Protein AF-A0A0T6ATJ6-F1 (afdb_monomer_lite)

Secondary structure (DSSP, 8-state):
--GGGHHHHTSTTS-HHHHHHHHHHHHHSTT-----HHHHHHHHHHHHHHHHH-SS---HHHHHHHHTSHHHHTT------SSHHHHHHHHHHHHHHTT-SHHHHHHHHHHHHTTHHHHHHTTSSTTS-HHHHHHHHHHHHHHHHHHHHHH--TT-TT-HHHHHIIIIIS-HHHHTTPPPPHHHHHHHHHHHHHHHHHHHTS-TTT-HHHHHHHHHHHHHHGGGS-SSS-GGGGGTT-HHHHHHHHHHHIIIIISGGG---HHHHHHHHHHHHHHHHT---HHHHHHHHHHHHHHHHHHHHH-TTHHHHHHHHT-

Organism: NCBI:txid1629725

Foldseek 3Di:
DPLVCLCVQLPLPHDLVSNLVVLCVQLVPPPNDDQDPVSLLSSLQSVLLSLQQDPDDRDPSSLVSNCPDPLNVVQFDQDDPPPSLLSSLQRLLVSVVVVPPLVSSLVSCCSHCVCVLVSCLVQQDLPHDLVSLLSNLQSVLSNLLRPVVSQDDPVDCPGNVNSCCCRQQCDPCLVVLHDGRPSSLVSCQVRVLSNLNSLVVDCLVPDVVSVVSNLSSLLSNLLPADLQSGSLLVNLVDLVSNLSSLLSLLCQQQAPVNPHDLSSVLSSLSNLLNSLVPDPDPVSNVSSCVRRVVSLVNCCVPNPCVVSSVVSVVD

InterPro domains:
  IPR029424 MMS22-like, C-terminal [PF14911] (66-306)
  IPR042320 Protein MMS22-like [PTHR28547] (11-314)

Structure (mmCIF, N/CA/C/O backbone):
data_AF-A0A0T6ATJ6-F1
#
_entry.id   AF-A0A0T6ATJ6-F1
#
loop_
_atom_site.group_PDB
_atom_site.id
_atom_site.type_symbol
_atom_site.label_atom_id
_atom_site.label_alt_id
_atom_site.label_comp_id
_atom_site.label_asym_id
_atom_site.label_entity_id
_atom_site.label_seq_id
_atom_site.pdbx_PDB_ins_code
_atom_site.Cartn_x
_atom_site.Cartn_y
_atom_site.Cartn_z
_atom_site.occupancy
_atom_site.B_iso_or_equiv
_atom_site.auth_seq_id
_atom_site.auth_comp_id
_atom_site.auth_asym_id
_atom_site.auth_atom_id
_atom_site.pdbx_PDB_model_num
ATOM 1 N N . LEU A 1 1 ? -27.802 2.708 28.497 1.00 64.94 1 LEU A N 1
ATOM 2 C CA . LEU A 1 1 ? -27.604 1.735 27.389 1.00 64.94 1 LEU A CA 1
ATOM 3 C C . LEU A 1 1 ? -27.087 0.380 27.904 1.00 64.94 1 LEU A C 1
ATOM 5 O O . LEU A 1 1 ? -26.275 0.368 28.821 1.00 64.94 1 LEU A O 1
ATOM 9 N N . ASN A 1 2 ? -27.538 -0.760 27.354 1.00 75.19 2 ASN A N 1
ATOM 10 C CA . ASN A 1 2 ? -27.021 -2.091 27.731 1.00 75.19 2 ASN A CA 1
ATOM 11 C C . ASN A 1 2 ? -25.693 -2.371 26.999 1.00 75.19 2 ASN A C 1
ATOM 13 O O . ASN A 1 2 ? -25.697 -2.737 25.825 1.00 75.19 2 ASN A O 1
ATOM 17 N N . LEU A 1 3 ? -24.560 -2.218 27.696 1.00 80.06 3 LEU A N 1
ATOM 18 C CA . LEU A 1 3 ? -23.208 -2.400 27.136 1.00 80.06 3 LEU A CA 1
ATOM 19 C C . LEU A 1 3 ? -22.945 -3.822 26.599 1.00 80.06 3 LEU A C 1
ATOM 21 O O . LEU A 1 3 ? -22.004 -4.031 25.832 1.00 80.06 3 LEU A O 1
ATOM 25 N N . ASN A 1 4 ? -23.781 -4.805 26.947 1.00 83.31 4 ASN A N 1
ATOM 26 C CA . ASN A 1 4 ? -23.683 -6.163 26.404 1.00 83.31 4 ASN A CA 1
ATOM 27 C C . ASN A 1 4 ? -24.054 -6.244 24.913 1.00 83.31 4 ASN A C 1
ATOM 29 O O . ASN A 1 4 ? -23.773 -7.253 24.276 1.00 83.31 4 ASN A O 1
ATOM 33 N N . LEU A 1 5 ? -24.652 -5.190 24.345 1.00 88.25 5 LEU A N 1
ATOM 34 C CA . LEU A 1 5 ? -24.986 -5.114 22.921 1.00 88.25 5 LEU A CA 1
ATOM 35 C C . LEU A 1 5 ? -23.796 -4.703 22.037 1.00 88.25 5 LEU A C 1
ATOM 37 O O . LEU A 1 5 ? -23.867 -4.875 20.822 1.00 88.25 5 LEU A O 1
ATOM 41 N N . ILE A 1 6 ? -22.696 -4.205 22.620 1.00 90.75 6 ILE A N 1
ATOM 42 C CA . ILE A 1 6 ? -21.518 -3.738 21.867 1.00 90.75 6 ILE A CA 1
ATOM 43 C C . ILE A 1 6 ? -20.966 -4.823 20.924 1.00 90.75 6 ILE A C 1
ATOM 45 O O . ILE A 1 6 ? -20.850 -4.547 19.733 1.00 90.75 6 ILE A O 1
ATOM 49 N N . PRO A 1 7 ? -20.687 -6.067 21.369 1.00 91.25 7 PRO A N 1
ATOM 50 C CA . PRO A 1 7 ? -20.169 -7.104 20.471 1.00 91.25 7 PRO A CA 1
ATOM 51 C C . PRO A 1 7 ? -21.116 -7.460 19.322 1.00 91.25 7 PRO A C 1
ATOM 53 O O . PRO A 1 7 ? -20.657 -7.878 18.264 1.00 91.25 7 PRO A O 1
ATOM 56 N N . TYR A 1 8 ? -22.426 -7.293 19.523 1.00 92.44 8 TYR A N 1
ATOM 57 C CA . TYR A 1 8 ? -23.429 -7.595 18.509 1.00 92.44 8 TYR A CA 1
ATOM 58 C C . TYR A 1 8 ? -23.423 -6.544 17.392 1.00 92.44 8 TYR A C 1
ATOM 60 O O . TYR A 1 8 ? -23.219 -6.889 16.231 1.00 92.44 8 TYR A O 1
ATOM 68 N N . PHE A 1 9 ? -23.579 -5.260 17.733 1.00 92.81 9 PHE A N 1
ATOM 69 C CA . PHE A 1 9 ? -23.663 -4.176 16.741 1.00 92.81 9 PHE A CA 1
ATOM 70 C C . PHE A 1 9 ? -22.314 -3.793 16.119 1.00 92.81 9 PHE A C 1
ATOM 72 O O . PHE A 1 9 ? -22.274 -3.258 15.010 1.00 92.81 9 PHE A O 1
ATOM 79 N N . CYS A 1 10 ? -21.208 -4.109 16.795 1.00 92.12 10 CYS A N 1
ATOM 80 C CA . CYS A 1 10 ? -19.853 -3.951 16.266 1.00 92.12 10 CYS A CA 1
ATOM 81 C C . CYS A 1 10 ? -19.342 -5.191 15.510 1.00 92.12 10 CYS A C 1
ATOM 83 O O . CYS A 1 10 ? -18.180 -5.226 15.104 1.00 92.12 10 CYS A O 1
ATOM 85 N N . GLY A 1 11 ? -20.180 -6.217 15.328 1.00 89.12 11 GLY A N 1
ATOM 86 C CA . GLY A 1 11 ? -19.804 -7.447 14.638 1.00 89.12 11 GLY A CA 1
ATOM 87 C C . GLY A 1 11 ? -19.458 -7.233 13.159 1.00 89.12 11 GLY A C 1
ATOM 88 O O . GLY A 1 11 ? -20.010 -6.365 12.483 1.00 89.12 11 GLY A O 1
ATOM 89 N N . GLU A 1 12 ? -18.570 -8.075 12.625 1.00 85.88 12 GLU A N 1
ATOM 90 C CA . GLU A 1 12 ? -18.048 -7.977 11.246 1.00 85.88 12 GLU A CA 1
ATOM 91 C C . GLU A 1 12 ? -19.131 -8.089 10.165 1.00 85.88 12 GLU A C 1
ATOM 93 O O . GLU A 1 12 ? -18.988 -7.530 9.081 1.00 85.88 12 GLU A O 1
ATOM 98 N N . ASN A 1 13 ? -20.237 -8.765 10.477 1.00 87.56 13 ASN A N 1
ATOM 99 C CA . ASN A 1 13 ? -21.355 -8.974 9.557 1.00 87.56 13 ASN A CA 1
ATOM 100 C C . ASN A 1 13 ? -22.358 -7.810 9.547 1.00 87.56 13 ASN A C 1
ATOM 102 O O . ASN A 1 13 ? -23.255 -7.782 8.708 1.00 87.56 13 ASN A O 1
ATOM 106 N N . ILE A 1 14 ? -22.237 -6.862 10.479 1.00 93.12 14 ILE A N 1
ATOM 107 C CA . ILE A 1 14 ? -23.126 -5.701 10.550 1.00 93.12 14 ILE A CA 1
ATOM 108 C C . ILE A 1 14 ? -22.673 -4.655 9.532 1.00 93.12 14 ILE A C 1
ATOM 110 O O . ILE A 1 14 ? -21.473 -4.460 9.320 1.00 93.12 14 ILE A O 1
ATOM 114 N N . ASN A 1 15 ? -23.635 -3.997 8.883 1.00 91.50 15 ASN A N 1
ATOM 115 C CA . ASN A 1 15 ? -23.367 -2.905 7.953 1.00 91.50 15 ASN A CA 1
ATOM 116 C C . ASN A 1 15 ? -22.622 -1.764 8.670 1.00 91.50 15 ASN A C 1
ATOM 118 O O . ASN A 1 15 ? -22.992 -1.375 9.776 1.00 91.50 15 ASN A O 1
ATOM 122 N N . VAL A 1 16 ? -21.592 -1.215 8.022 1.00 92.44 16 VAL A N 1
ATOM 123 C CA . VAL A 1 16 ? -20.709 -0.191 8.602 1.00 92.44 16 VAL A CA 1
ATOM 124 C C . VAL A 1 16 ? -21.479 1.056 9.047 1.00 92.44 16 VAL A C 1
ATOM 126 O O . VAL A 1 16 ? -21.164 1.608 10.097 1.00 92.44 16 VAL A O 1
ATOM 129 N N . ASN A 1 17 ? -22.523 1.453 8.319 1.00 92.31 17 ASN A N 1
ATOM 130 C CA . ASN A 1 17 ? -23.340 2.618 8.660 1.00 92.31 17 ASN A CA 1
ATOM 131 C C . ASN A 1 17 ? -24.176 2.359 9.918 1.00 92.31 17 ASN A C 1
ATOM 133 O O . ASN A 1 17 ? -24.237 3.211 10.795 1.00 92.31 17 ASN A O 1
ATOM 137 N N . VAL A 1 18 ? -24.725 1.147 10.063 1.00 93.19 18 VAL A N 1
ATOM 138 C CA . VAL A 1 18 ? -25.442 0.733 11.283 1.00 93.19 18 VAL A CA 1
ATOM 139 C C . VAL A 1 18 ? -24.488 0.700 12.478 1.00 93.19 18 VAL A C 1
ATOM 141 O O . VAL A 1 18 ? -24.830 1.164 13.564 1.00 93.19 18 VAL A O 1
ATOM 144 N N . THR A 1 19 ? -23.269 0.186 12.288 1.00 94.12 19 THR A N 1
ATOM 145 C CA . THR A 1 19 ? -22.240 0.208 13.334 1.00 94.12 19 THR A CA 1
ATOM 146 C C . THR A 1 19 ? -21.838 1.641 13.696 1.00 94.12 19 THR A C 1
ATOM 148 O O . THR A 1 19 ? -21.638 1.919 14.876 1.00 94.12 19 THR A O 1
ATOM 151 N N . ASN A 1 20 ? -21.767 2.556 12.723 1.00 94.12 20 ASN A N 1
ATOM 152 C CA . ASN A 1 20 ? -21.471 3.972 12.948 1.00 94.12 20 ASN A CA 1
ATOM 153 C C . ASN A 1 20 ? -22.575 4.661 13.762 1.00 94.12 20 ASN A C 1
ATOM 155 O O . ASN A 1 20 ? -22.287 5.234 14.806 1.00 94.12 20 ASN A O 1
ATOM 159 N N . GLU A 1 21 ? -23.839 4.529 13.354 1.00 92.69 21 GLU A N 1
ATOM 160 C CA . GLU A 1 21 ? -24.988 5.083 14.087 1.00 92.69 21 GLU A CA 1
ATOM 161 C C . GLU A 1 21 ? -25.057 4.561 15.527 1.00 92.69 21 GLU A C 1
ATOM 163 O O . GLU A 1 21 ? -25.285 5.325 16.473 1.00 92.69 21 GLU A O 1
ATOM 168 N N . PHE A 1 22 ? -24.809 3.261 15.710 1.00 93.06 22 PHE A N 1
ATOM 169 C CA . PHE A 1 22 ? -24.734 2.651 17.032 1.00 93.06 22 PHE A CA 1
ATOM 170 C C . PHE A 1 22 ? -23.591 3.242 17.866 1.00 93.06 22 PHE A C 1
ATOM 172 O O . PHE A 1 22 ? -23.817 3.624 19.014 1.00 93.06 22 PHE A O 1
ATOM 179 N N . LEU A 1 23 ? -22.381 3.343 17.306 1.00 92.62 23 LEU A N 1
ATOM 180 C CA . LEU A 1 23 ? -21.218 3.921 17.987 1.00 92.62 23 LEU A CA 1
ATOM 181 C C . LEU A 1 23 ? -21.459 5.373 18.386 1.00 92.62 23 LEU A C 1
ATOM 183 O O . LEU A 1 23 ? -21.181 5.724 19.531 1.00 92.62 23 LEU A O 1
ATOM 187 N N . THR A 1 24 ? -22.015 6.186 17.490 1.00 92.44 24 THR A N 1
ATOM 188 C CA . THR A 1 24 ? -22.385 7.572 17.782 1.00 92.44 24 THR A CA 1
ATOM 189 C C . THR A 1 24 ? -23.381 7.632 18.928 1.00 92.44 24 THR A C 1
ATOM 191 O O . THR A 1 24 ? -23.115 8.292 19.925 1.00 92.44 24 THR A O 1
ATOM 194 N N . THR A 1 25 ? -24.463 6.854 18.867 1.00 90.88 25 THR A N 1
ATOM 195 C CA . THR A 1 25 ? -25.488 6.830 19.923 1.00 90.88 25 THR A CA 1
ATOM 196 C C . THR A 1 25 ? -24.915 6.401 21.277 1.00 90.88 25 THR A C 1
ATOM 198 O O . THR A 1 25 ? -25.205 7.009 22.304 1.00 90.88 25 THR A O 1
ATOM 201 N N . VAL A 1 26 ? -24.093 5.348 21.295 1.00 90.31 26 VAL A N 1
ATOM 202 C CA . VAL A 1 26 ? -23.531 4.778 22.528 1.00 90.31 26 VAL A CA 1
ATOM 203 C C . VAL A 1 26 ? -22.489 5.697 23.145 1.00 90.31 26 VAL A C 1
ATOM 205 O O . VAL A 1 26 ? -22.473 5.859 24.361 1.00 90.31 26 VAL A O 1
ATOM 208 N N . LEU A 1 27 ? -21.604 6.265 22.326 1.00 89.31 27 LEU A N 1
ATOM 209 C CA . LEU A 1 27 ? -20.519 7.103 22.816 1.00 89.31 27 LEU A CA 1
ATOM 210 C C . LEU A 1 27 ? -21.005 8.505 23.148 1.00 89.31 27 LEU A C 1
ATOM 212 O O . LEU A 1 27 ? -20.441 9.114 24.048 1.00 89.31 27 LEU A O 1
ATOM 216 N N . GLU A 1 28 ? -22.026 9.033 22.475 1.00 88.81 28 GLU A N 1
ATOM 217 C CA . GLU A 1 28 ? -22.600 10.347 22.782 1.00 88.81 28 GLU A CA 1
ATOM 218 C C . GLU A 1 28 ? -23.534 10.348 24.000 1.00 88.81 28 GLU A C 1
ATOM 220 O O . GLU A 1 28 ? -23.710 11.410 24.596 1.00 88.81 28 GLU A O 1
ATOM 225 N N . ASP A 1 29 ? -24.012 9.181 24.449 1.00 86.38 29 ASP A N 1
ATOM 226 C CA . ASP A 1 29 ? -24.742 9.033 25.714 1.00 86.38 29 ASP A CA 1
ATOM 227 C C . ASP A 1 29 ? -23.903 9.554 26.901 1.00 86.38 29 ASP A C 1
ATOM 229 O O . ASP A 1 29 ? -22.755 9.156 27.126 1.00 86.38 29 ASP A O 1
ATOM 233 N N . THR A 1 30 ? -24.489 10.455 27.691 1.00 73.38 30 THR A N 1
ATOM 234 C CA . THR A 1 30 ? -23.865 11.057 28.878 1.00 73.38 30 THR A CA 1
ATOM 235 C C . THR A 1 30 ? -23.566 10.032 29.971 1.00 73.38 30 THR A C 1
ATOM 237 O O . THR A 1 30 ? -22.690 10.265 30.803 1.00 73.38 30 THR A O 1
ATOM 240 N N . TYR A 1 31 ? -24.245 8.883 29.956 1.00 74.56 31 TYR A N 1
ATOM 241 C CA . TYR A 1 31 ? -24.044 7.791 30.907 1.00 74.56 31 TYR A CA 1
ATOM 242 C C . TYR A 1 31 ? -23.017 6.753 30.446 1.00 74.56 31 TYR A C 1
ATOM 244 O O . TYR A 1 31 ? -22.857 5.723 31.111 1.00 74.56 31 TYR A O 1
ATOM 252 N N . PHE A 1 32 ? -22.308 6.993 29.336 1.00 77.88 32 PHE A N 1
ATOM 253 C CA . PHE A 1 32 ? -21.257 6.102 28.853 1.00 77.88 32 PHE A CA 1
ATOM 254 C C . PHE A 1 32 ? -20.077 6.050 29.840 1.00 77.88 32 PHE A C 1
ATOM 256 O O . PHE A 1 32 ? -19.137 6.841 29.790 1.00 77.88 32 PHE A O 1
ATOM 263 N N . THR A 1 33 ? -20.146 5.107 30.780 1.00 76.38 33 THR A N 1
ATOM 264 C CA . THR A 1 33 ? -19.160 4.877 31.842 1.00 76.38 33 THR A CA 1
ATOM 265 C C . THR A 1 33 ? -19.023 3.374 32.110 1.00 76.38 33 THR A C 1
ATOM 267 O O . THR A 1 33 ? -19.936 2.597 31.834 1.00 76.38 33 THR A O 1
ATOM 270 N N . GLY A 1 34 ? -17.872 2.938 32.636 1.00 72.75 34 GLY A N 1
ATOM 271 C CA . GLY A 1 34 ? -17.685 1.547 33.078 1.00 72.75 34 GLY A CA 1
ATOM 272 C C . GLY A 1 34 ? -17.465 0.515 31.963 1.00 72.75 34 GLY A C 1
ATOM 273 O O . GLY A 1 34 ? -17.819 -0.653 32.132 1.00 72.75 34 GLY A O 1
ATOM 274 N N . VAL A 1 35 ? -16.881 0.923 30.833 1.00 81.38 35 VAL A N 1
ATOM 275 C CA . VAL A 1 35 ? -16.500 0.014 29.739 1.00 81.38 35 VAL A CA 1
ATOM 276 C C . VAL A 1 35 ? -15.422 -0.953 30.225 1.00 81.38 35 VAL A C 1
ATOM 278 O O . VAL A 1 35 ? -14.390 -0.541 30.752 1.00 81.38 35 VAL A O 1
ATOM 281 N N . LYS A 1 36 ? -15.645 -2.257 30.048 1.00 84.75 36 LYS A N 1
ATOM 282 C CA . LYS A 1 36 ? -14.633 -3.278 30.360 1.00 84.75 36 LYS A CA 1
ATOM 283 C C . LYS A 1 36 ? -13.562 -3.306 29.269 1.00 84.75 36 LYS A C 1
ATOM 285 O O . LYS A 1 36 ? -13.877 -3.089 28.104 1.00 84.75 36 LYS A O 1
ATOM 290 N N . SER A 1 37 ? -12.333 -3.709 29.597 1.00 82.06 37 SER A N 1
ATOM 291 C CA . SER A 1 37 ? -11.213 -3.768 28.635 1.00 82.06 37 SER A CA 1
ATOM 292 C C . SER A 1 37 ? -11.535 -4.552 27.353 1.00 82.06 37 SER A C 1
ATOM 294 O O . SER A 1 37 ? -11.140 -4.155 26.263 1.00 82.06 37 SER A O 1
ATOM 296 N N . GLN A 1 38 ? -12.316 -5.634 27.449 1.00 84.38 38 GLN A N 1
ATOM 297 C CA . GLN A 1 38 ? -12.747 -6.401 26.274 1.00 84.38 38 GLN A CA 1
ATOM 298 C C . GLN A 1 38 ? -13.691 -5.605 25.355 1.00 84.38 38 GLN A C 1
ATOM 300 O O . GLN A 1 38 ? -13.623 -5.735 24.136 1.00 84.38 38 GLN A O 1
ATOM 305 N N . GLN A 1 39 ? -14.565 -4.776 25.927 1.00 89.44 39 GLN A N 1
ATOM 306 C CA . GLN A 1 39 ? -15.474 -3.920 25.165 1.00 89.44 39 GLN A CA 1
ATOM 307 C C . GLN A 1 39 ? -14.722 -2.750 24.527 1.00 89.44 39 GLN A C 1
ATOM 309 O O . GLN A 1 39 ? -15.058 -2.379 23.407 1.00 89.44 39 GLN A O 1
ATOM 314 N N . GLU A 1 40 ? -13.680 -2.220 25.182 1.00 92.06 40 GLU A N 1
ATOM 315 C CA . GLU A 1 40 ? -12.819 -1.191 24.583 1.00 92.06 40 GLU A CA 1
ATOM 316 C C . GLU A 1 40 ? -12.208 -1.686 23.269 1.00 92.06 40 GLU A C 1
ATOM 318 O O . GLU A 1 40 ? -12.315 -1.004 22.254 1.00 92.06 40 GLU A O 1
ATOM 323 N N . GLY A 1 41 ? -11.648 -2.902 23.258 1.00 93.50 41 GLY A N 1
ATOM 324 C CA . GLY A 1 41 ? -11.066 -3.482 22.045 1.00 93.50 41 GLY A CA 1
ATOM 325 C C . GLY A 1 41 ? -12.068 -3.593 20.892 1.00 93.50 41 GLY A C 1
ATOM 326 O O . GLY A 1 41 ? -11.741 -3.266 19.755 1.00 93.50 41 GLY A O 1
ATOM 327 N N . VAL A 1 42 ? -13.314 -3.978 21.187 1.00 94.19 42 VAL A N 1
ATOM 328 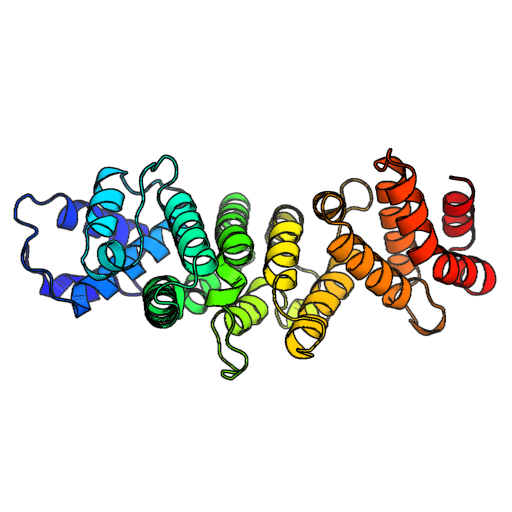C CA . VAL A 1 42 ? -14.389 -4.060 20.184 1.00 94.19 42 VAL A CA 1
ATOM 329 C C . VAL A 1 42 ? -14.773 -2.678 19.646 1.00 94.19 42 VAL A C 1
ATOM 331 O O . VAL A 1 42 ? -14.968 -2.529 18.442 1.00 94.19 42 VAL A O 1
ATOM 334 N N . LEU A 1 43 ? -14.866 -1.664 20.510 1.00 94.94 43 LEU A N 1
ATOM 335 C CA . LEU A 1 43 ? -15.174 -0.289 20.100 1.00 94.94 43 LEU A CA 1
ATOM 336 C C . LEU A 1 43 ? -14.063 0.297 19.221 1.00 94.94 43 LEU A C 1
ATOM 338 O O . LEU A 1 43 ? -14.356 0.908 18.197 1.00 94.94 43 LEU A O 1
ATOM 342 N N . ILE A 1 44 ? -12.799 0.065 19.586 1.00 95.62 44 ILE A N 1
ATOM 343 C CA . ILE A 1 44 ? -11.629 0.513 18.820 1.00 95.62 44 ILE A CA 1
ATOM 344 C C . ILE A 1 44 ? -11.600 -0.162 17.446 1.00 95.62 44 ILE A C 1
ATOM 346 O O . ILE A 1 44 ? -11.489 0.524 16.432 1.00 95.62 44 ILE A O 1
ATOM 350 N N . ALA A 1 45 ? -11.758 -1.488 17.396 1.00 95.69 45 ALA A N 1
ATOM 351 C CA . ALA A 1 45 ? -11.796 -2.236 16.141 1.00 95.69 45 ALA A CA 1
ATOM 352 C C . ALA A 1 45 ? -12.936 -1.755 15.226 1.00 95.69 45 ALA A C 1
ATOM 354 O O . ALA A 1 45 ? -12.735 -1.559 14.028 1.00 95.69 45 ALA A O 1
ATOM 355 N N . ALA A 1 46 ? -14.123 -1.511 15.789 1.00 95.50 46 ALA A N 1
ATOM 356 C CA . ALA A 1 46 ? -15.266 -0.996 15.044 1.00 95.50 46 ALA A CA 1
ATOM 357 C C . ALA A 1 46 ? -15.033 0.429 14.522 1.00 95.50 46 ALA A C 1
ATOM 359 O O . ALA A 1 46 ? -15.322 0.699 13.357 1.00 95.50 46 ALA A O 1
ATOM 360 N N . TRP A 1 47 ? -14.448 1.315 15.334 1.00 95.94 47 TRP A N 1
ATOM 361 C CA . TRP A 1 47 ? -14.058 2.660 14.906 1.00 95.94 47 TRP A CA 1
ATOM 362 C C . TRP A 1 47 ? -13.034 2.622 13.762 1.00 95.94 47 TRP A C 1
ATOM 364 O O . TRP A 1 47 ? -13.208 3.320 12.760 1.00 95.94 47 TRP A O 1
ATOM 374 N N . CYS A 1 48 ? -12.009 1.764 13.852 1.00 95.94 48 CYS A N 1
ATOM 375 C CA . CYS A 1 48 ? -11.040 1.567 12.770 1.00 95.94 48 CYS A CA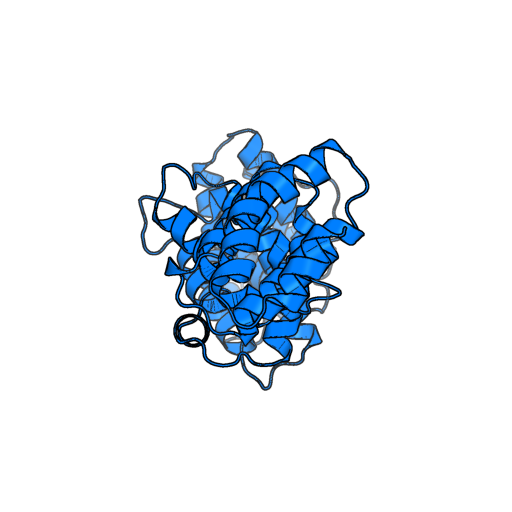 1
ATOM 376 C C . CYS A 1 48 ? -11.706 1.027 11.502 1.00 95.94 48 CYS A C 1
ATOM 378 O O . CYS A 1 48 ? -11.429 1.516 10.409 1.00 95.94 48 CYS A O 1
ATOM 380 N N . ARG A 1 49 ? -12.610 0.051 11.637 1.00 95.25 49 ARG A N 1
ATOM 381 C CA . ARG A 1 49 ? -13.363 -0.515 10.514 1.00 95.25 49 ARG A CA 1
ATOM 382 C C . ARG A 1 49 ? -14.220 0.538 9.813 1.00 95.25 49 ARG A C 1
ATOM 384 O O . ARG A 1 49 ? -14.200 0.597 8.588 1.00 95.25 49 ARG A O 1
ATOM 391 N N . ILE A 1 50 ? -14.951 1.370 10.555 1.00 94.88 50 ILE A N 1
ATOM 392 C CA . ILE A 1 50 ? -15.765 2.439 9.957 1.00 94.88 50 ILE A CA 1
ATOM 393 C C . ILE A 1 50 ? -14.873 3.455 9.254 1.00 94.88 50 ILE A C 1
ATOM 395 O O . ILE A 1 50 ? -15.111 3.757 8.090 1.00 94.88 50 ILE A O 1
ATOM 399 N N . SER A 1 51 ? -13.809 3.903 9.924 1.00 94.50 51 SER A N 1
ATOM 400 C CA . SER A 1 51 ? -12.861 4.881 9.376 1.00 94.50 51 SER A CA 1
ATOM 401 C C . SER A 1 51 ? -12.150 4.395 8.112 1.00 94.50 51 SER A C 1
ATOM 403 O O . SER A 1 51 ? -11.632 5.194 7.339 1.00 94.50 51 SER A O 1
ATOM 405 N N . LEU A 1 52 ? -12.076 3.078 7.921 1.00 93.88 52 LEU A N 1
ATOM 406 C CA . LEU A 1 52 ? -11.459 2.461 6.759 1.00 93.88 52 LEU A CA 1
ATOM 407 C C . LEU A 1 52 ? -12.437 2.275 5.592 1.00 93.88 52 LEU A C 1
ATOM 409 O O . LEU A 1 52 ? -12.042 2.407 4.435 1.00 93.88 52 LEU A O 1
ATOM 413 N N . LEU A 1 53 ? -13.682 1.898 5.891 1.00 92.56 53 LEU A N 1
ATOM 414 C CA . LEU A 1 53 ? -14.645 1.430 4.892 1.00 92.56 53 LEU A CA 1
ATOM 415 C C . LEU A 1 53 ? -15.678 2.482 4.480 1.00 92.56 53 LEU A C 1
ATOM 417 O O . LEU A 1 53 ? -16.270 2.353 3.406 1.00 92.56 53 LEU A O 1
ATOM 421 N N . SER A 1 54 ? -15.914 3.488 5.322 1.00 87.94 54 SER A N 1
ATOM 422 C CA . SER A 1 54 ? -16.857 4.562 5.039 1.00 87.94 54 SER A CA 1
ATOM 423 C C . SER A 1 54 ? -16.123 5.860 4.735 1.00 87.94 54 SER A C 1
ATOM 425 O O . SER A 1 54 ? -15.264 6.301 5.496 1.00 87.94 54 SER A O 1
ATOM 427 N N . SER A 1 55 ? -16.492 6.488 3.619 1.00 79.12 55 SER A N 1
ATOM 428 C CA . SER A 1 55 ? -16.114 7.872 3.334 1.00 79.12 55 SER A CA 1
ATOM 429 C C . SER A 1 55 ? -16.846 8.864 4.234 1.00 79.12 55 SER A C 1
ATOM 431 O O . SER A 1 55 ? -16.394 10.001 4.361 1.00 79.12 55 SER A O 1
ATOM 433 N N . ASP A 1 56 ? -17.959 8.448 4.847 1.00 78.50 56 ASP A N 1
ATOM 434 C CA . ASP A 1 56 ? -18.694 9.291 5.778 1.00 78.50 56 ASP A CA 1
ATOM 435 C C . ASP A 1 56 ? -17.848 9.495 7.031 1.00 78.50 56 ASP A C 1
ATOM 437 O O . ASP A 1 56 ? -17.419 8.550 7.700 1.00 78.50 56 ASP A O 1
ATOM 441 N N . THR A 1 57 ? -17.586 10.759 7.344 1.00 71.81 57 THR A N 1
ATOM 442 C CA . THR A 1 57 ? -16.801 11.132 8.514 1.00 71.81 57 THR A CA 1
ATOM 443 C C . THR A 1 57 ? -17.531 10.711 9.781 1.00 71.81 57 THR A C 1
ATOM 445 O O . THR A 1 57 ? -18.587 11.258 10.107 1.00 71.81 57 THR A O 1
ATOM 448 N N . ILE A 1 58 ? -16.935 9.778 10.529 1.00 82.06 58 ILE A N 1
ATOM 449 C CA . ILE A 1 58 ? -17.262 9.578 11.945 1.00 82.06 58 ILE A CA 1
ATOM 450 C C . ILE A 1 58 ? -17.165 10.936 12.634 1.00 82.06 58 ILE A C 1
ATOM 452 O O . ILE A 1 58 ? -16.227 11.698 12.377 1.00 82.06 58 ILE A O 1
ATOM 456 N N . SER A 1 59 ? -18.116 11.242 13.517 1.00 83.56 59 SER A N 1
ATOM 457 C CA . SER A 1 59 ? -18.080 12.506 14.239 1.00 83.56 59 SER A CA 1
ATOM 458 C C . SER A 1 59 ? -16.758 12.649 15.001 1.00 83.56 59 SER A C 1
ATOM 460 O O . SER A 1 59 ? -16.228 11.712 15.611 1.00 83.56 59 SER A O 1
ATOM 462 N N . HIS A 1 60 ? -16.198 13.856 14.958 1.00 87.19 60 HIS A N 1
ATOM 463 C CA . HIS A 1 60 ? -14.965 14.165 15.674 1.00 87.19 60 HIS A CA 1
ATOM 464 C C . HIS A 1 60 ? -15.115 13.863 17.181 1.00 87.19 60 HIS A C 1
ATOM 466 O O . HIS A 1 60 ? -14.222 13.275 17.789 1.00 87.19 60 HIS A O 1
ATOM 472 N N . SER A 1 61 ? -16.291 14.147 17.759 1.00 88.44 61 SER A N 1
ATOM 473 C CA . SER A 1 61 ? -16.661 13.814 19.144 1.00 88.44 61 SER A CA 1
ATOM 474 C C . SER A 1 61 ? -16.486 12.326 19.470 1.00 88.44 61 SER A C 1
ATOM 476 O O . SER A 1 61 ? -15.901 11.985 20.501 1.00 88.44 61 SER A O 1
ATOM 478 N N . VAL A 1 62 ? -16.961 11.438 18.594 1.00 91.25 62 VAL A N 1
ATOM 479 C CA . VAL A 1 62 ? -16.835 9.983 18.747 1.00 91.25 62 VAL A CA 1
ATOM 480 C C . VAL A 1 62 ? -15.372 9.560 18.719 1.00 91.25 62 VAL A C 1
ATOM 482 O O . VAL A 1 62 ? -14.935 8.818 19.600 1.00 91.25 62 VAL A O 1
ATOM 485 N N . SER A 1 63 ? -14.591 10.075 17.768 1.00 93.06 63 SER A N 1
ATOM 486 C CA . SER A 1 63 ? -13.166 9.739 17.659 1.00 93.06 63 SER A CA 1
ATOM 487 C C . SER A 1 63 ? -12.383 10.159 18.908 1.00 93.06 63 SER A C 1
ATOM 489 O O . SER A 1 63 ? -11.617 9.367 19.454 1.00 93.06 63 SER A O 1
ATOM 491 N N . MET A 1 64 ? -12.654 11.350 19.452 1.00 91.56 64 MET A N 1
ATOM 492 C CA . MET A 1 64 ? -12.017 11.811 20.692 1.00 91.56 64 MET A CA 1
ATOM 493 C C . MET A 1 64 ? -12.394 10.963 21.913 1.00 91.56 64 MET A C 1
ATOM 495 O O . MET A 1 64 ? -11.572 10.764 22.812 1.00 91.56 64 MET A O 1
ATOM 499 N N . LYS A 1 65 ? -13.617 10.422 21.968 1.00 91.56 65 LYS A N 1
ATOM 500 C CA . LYS A 1 65 ? -14.018 9.478 23.025 1.00 91.56 65 LYS A CA 1
ATOM 501 C C . LYS A 1 65 ? -13.295 8.138 22.891 1.00 91.56 65 LYS A C 1
ATOM 503 O O . LYS A 1 65 ? -12.842 7.609 23.903 1.00 91.56 65 LYS A O 1
ATOM 508 N N . ILE A 1 66 ? -13.109 7.643 21.666 1.00 94.00 66 ILE A N 1
ATOM 509 C CA . ILE A 1 66 ? -12.301 6.446 21.391 1.00 94.00 66 ILE A CA 1
ATOM 510 C C . ILE A 1 66 ? -10.844 6.655 21.825 1.00 94.00 66 ILE A C 1
ATOM 512 O O . ILE A 1 66 ? -10.287 5.804 22.514 1.00 94.00 66 ILE A O 1
ATOM 516 N N . PHE A 1 67 ? -10.235 7.803 21.517 1.00 93.25 67 PHE A N 1
ATOM 517 C CA . PHE A 1 67 ? -8.852 8.099 21.922 1.00 93.25 67 PHE A CA 1
ATOM 518 C C . PHE A 1 67 ? -8.657 8.197 23.436 1.00 93.25 67 PHE A C 1
ATOM 520 O O . PHE A 1 67 ? -7.561 7.951 23.934 1.00 93.25 67 PHE A O 1
ATOM 527 N N . ASN A 1 68 ? -9.719 8.511 24.178 1.00 91.38 68 ASN A N 1
ATOM 528 C CA . ASN A 1 68 ? -9.695 8.538 25.636 1.00 91.38 68 ASN A CA 1
ATOM 529 C C . ASN A 1 68 ? -9.847 7.158 26.295 1.00 91.38 68 ASN A C 1
ATOM 531 O O . ASN A 1 68 ? -9.659 7.065 27.511 1.00 91.38 68 ASN A O 1
ATOM 535 N N . LEU A 1 69 ? -10.149 6.099 25.532 1.00 92.06 69 LEU A N 1
ATOM 536 C CA . LEU A 1 69 ? -10.176 4.730 26.053 1.00 92.06 69 LEU A CA 1
ATOM 537 C C . LEU A 1 69 ? -8.792 4.317 26.551 1.00 92.06 69 LEU A C 1
ATOM 539 O O . LEU A 1 69 ? -7.763 4.689 25.975 1.00 92.06 69 LEU A O 1
ATOM 543 N N . SER A 1 70 ? -8.762 3.520 27.619 1.00 91.25 70 SER A N 1
ATOM 544 C CA . SER A 1 70 ? -7.518 3.209 28.328 1.00 91.25 70 SER A CA 1
ATOM 545 C C . SER A 1 70 ? -6.493 2.499 27.435 1.00 91.25 70 SER A C 1
ATOM 547 O O . SER A 1 70 ? -5.295 2.795 27.503 1.00 91.25 70 SER A O 1
ATOM 549 N N . ALA A 1 71 ? -6.970 1.635 26.533 1.00 91.38 71 ALA A N 1
ATOM 550 C CA . ALA A 1 71 ? -6.147 0.913 25.569 1.00 91.38 71 ALA A CA 1
ATOM 551 C C . ALA A 1 71 ? -5.396 1.822 24.572 1.00 91.38 71 ALA A C 1
ATOM 553 O O . ALA A 1 71 ? -4.273 1.492 24.200 1.00 91.38 71 ALA A O 1
ATOM 554 N N . ILE A 1 72 ? -5.964 2.968 24.163 1.00 92.81 72 ILE A N 1
ATOM 555 C CA . ILE A 1 72 ? -5.285 3.927 23.268 1.00 92.81 72 ILE A CA 1
ATOM 556 C C . ILE A 1 72 ? -4.477 4.934 24.081 1.00 92.81 72 ILE A C 1
ATOM 558 O O . ILE A 1 72 ? -3.280 5.096 23.845 1.00 92.81 72 ILE A O 1
ATOM 562 N N . LYS A 1 73 ? -5.111 5.569 25.073 1.00 91.50 73 LYS A N 1
ATOM 563 C CA . LYS A 1 73 ? -4.528 6.663 25.861 1.00 91.50 73 LYS A CA 1
ATOM 564 C C . LYS A 1 73 ? -3.234 6.275 26.578 1.00 91.50 73 LYS A C 1
ATOM 566 O O . LYS A 1 73 ? -2.380 7.121 26.819 1.00 91.50 73 LYS A O 1
ATOM 571 N N . SER A 1 74 ? -3.089 5.001 26.940 1.00 89.50 74 SER A N 1
ATOM 572 C CA . SER A 1 74 ? -1.880 4.493 27.601 1.00 89.50 74 SER A CA 1
ATOM 573 C C . SER A 1 74 ? -0.689 4.287 26.660 1.00 89.50 74 SER A C 1
ATOM 575 O O . SER A 1 74 ? 0.434 4.139 27.143 1.00 89.50 74 SER A O 1
ATOM 577 N N . VAL A 1 75 ? -0.921 4.271 25.345 1.00 89.12 75 VAL A N 1
ATOM 578 C CA . VAL A 1 75 ? 0.079 3.919 24.328 1.00 89.12 75 VAL A CA 1
ATOM 579 C C . VAL A 1 75 ? 0.379 5.091 23.394 1.00 89.12 75 VAL A C 1
ATOM 581 O O . VAL A 1 75 ? 1.515 5.246 22.951 1.00 89.12 75 VAL A O 1
ATOM 584 N N . VAL A 1 76 ? -0.620 5.919 23.082 1.00 90.31 76 VAL A N 1
ATOM 585 C CA . VAL A 1 76 ? -0.526 6.963 22.060 1.00 90.31 76 VAL A CA 1
ATOM 586 C C . VAL A 1 76 ? -1.124 8.272 22.572 1.00 90.31 76 VAL A C 1
ATOM 588 O O . VAL A 1 76 ? -2.210 8.290 23.147 1.00 90.31 76 VAL A O 1
ATOM 591 N N . THR A 1 77 ? -0.431 9.377 22.299 1.00 86.94 77 THR A N 1
ATOM 592 C CA . THR A 1 77 ? -0.932 10.741 22.510 1.00 86.94 77 THR A CA 1
ATOM 593 C C . THR A 1 77 ? -1.269 11.362 21.160 1.00 86.94 77 THR A C 1
ATOM 595 O O . THR A 1 77 ? -0.443 11.321 20.245 1.00 86.94 77 THR A O 1
ATOM 598 N N . ILE A 1 78 ? -2.467 11.931 21.044 1.00 86.88 78 ILE A N 1
ATOM 599 C CA . ILE A 1 78 ? -2.979 12.584 19.834 1.00 86.88 78 ILE A CA 1
ATOM 600 C C . ILE A 1 78 ? -3.341 14.013 20.242 1.00 86.88 78 ILE A C 1
ATOM 602 O O . ILE A 1 78 ? -4.224 14.201 21.076 1.00 86.88 78 ILE A O 1
ATOM 606 N N . GLU A 1 79 ? -2.584 14.987 19.736 1.00 73.75 79 GLU A N 1
ATOM 607 C CA . GLU A 1 79 ? -2.663 16.402 20.141 1.00 73.75 79 GLU A CA 1
ATOM 608 C C . GLU A 1 79 ? -3.532 17.213 19.168 1.00 73.75 79 GLU A C 1
ATOM 610 O O . GLU A 1 79 ? -4.415 17.939 19.614 1.00 73.75 79 GLU A O 1
ATOM 615 N N . ASP A 1 80 ? -3.355 16.990 17.860 1.00 70.06 80 ASP A N 1
ATOM 616 C CA . ASP A 1 80 ? -4.135 17.600 16.778 1.00 70.06 80 ASP A CA 1
ATOM 617 C C . ASP A 1 80 ? -4.937 16.524 16.035 1.00 70.06 80 ASP A C 1
ATOM 619 O O . ASP A 1 80 ? -4.446 15.414 15.810 1.00 70.06 80 ASP A O 1
ATOM 623 N N . CYS A 1 81 ? -6.189 16.830 15.688 1.00 77.25 81 CYS A N 1
ATOM 624 C CA . CYS A 1 81 ? -7.118 15.845 15.139 1.00 77.25 81 CYS A CA 1
ATOM 625 C C . CYS A 1 81 ? -8.029 16.460 14.062 1.00 77.25 81 CYS A C 1
ATOM 627 O O . CYS A 1 81 ? -9.231 16.643 14.261 1.00 77.25 81 CYS A O 1
ATOM 629 N N . GLU A 1 82 ? -7.441 16.785 12.910 1.00 83.56 82 GLU A N 1
ATOM 630 C CA . GLU A 1 82 ? -8.196 17.216 11.724 1.00 83.56 82 GLU A CA 1
ATOM 631 C C . GLU A 1 82 ? -8.762 16.004 10.977 1.00 83.56 82 GLU A C 1
ATOM 633 O O . GLU A 1 82 ? -9.945 15.967 10.638 1.00 83.56 82 GLU A O 1
ATOM 638 N N . GLU A 1 83 ? -7.937 14.968 10.789 1.00 89.81 83 GLU A N 1
ATOM 639 C CA . GLU A 1 83 ? -8.332 13.693 10.196 1.00 89.81 83 GLU A CA 1
ATOM 640 C C . GLU A 1 83 ? -8.086 12.567 11.210 1.00 89.81 83 GLU A C 1
ATOM 642 O O . GLU A 1 83 ? -7.031 11.923 11.171 1.00 89.81 83 GLU A O 1
ATOM 647 N N . PRO A 1 84 ? -9.057 12.259 12.096 1.00 92.38 84 PRO A N 1
ATOM 648 C CA . PRO A 1 84 ? -8.828 11.411 13.264 1.00 92.38 84 PRO A CA 1
ATOM 649 C C . PRO A 1 84 ? -8.121 10.088 12.970 1.00 92.38 84 PRO A C 1
ATOM 651 O O . PRO A 1 84 ? -7.182 9.705 13.664 1.00 92.38 84 PRO A O 1
ATOM 654 N N . PHE A 1 85 ? -8.532 9.392 11.912 1.00 93.06 85 PHE A N 1
ATOM 655 C CA . PHE A 1 85 ? -7.930 8.116 11.544 1.00 93.06 85 PHE A CA 1
ATOM 656 C C . PHE A 1 85 ? -6.491 8.253 11.028 1.00 93.06 85 PHE A C 1
ATOM 658 O O . PHE A 1 85 ? -5.628 7.438 11.355 1.00 93.06 85 PHE A O 1
ATOM 665 N N . VAL A 1 86 ? -6.211 9.293 10.241 1.00 93.38 86 VAL A N 1
ATOM 666 C CA . VAL A 1 86 ? -4.867 9.545 9.705 1.00 93.38 86 VAL A CA 1
ATOM 667 C C . VAL A 1 86 ? -3.934 10.007 10.819 1.00 93.38 86 VAL A C 1
ATOM 669 O O . VAL A 1 86 ? -2.799 9.535 10.902 1.00 93.38 86 VAL A O 1
ATOM 672 N N . ASP A 1 87 ? -4.414 10.875 11.705 1.00 93.56 87 ASP A N 1
ATOM 673 C CA . ASP A 1 87 ? -3.641 11.381 12.836 1.00 93.56 87 ASP A CA 1
ATOM 674 C C . ASP A 1 87 ? -3.363 10.274 13.862 1.00 93.56 87 ASP A C 1
ATOM 676 O O . ASP A 1 87 ? -2.241 10.169 14.357 1.00 93.56 87 ASP A O 1
ATOM 680 N N . PHE A 1 88 ? -4.304 9.344 14.066 1.00 94.69 88 PHE A N 1
ATOM 681 C CA . PHE A 1 88 ? -4.064 8.112 14.824 1.00 94.69 88 PHE A CA 1
ATOM 682 C C . PHE A 1 88 ? -2.936 7.258 14.218 1.00 94.69 88 PHE A C 1
ATOM 684 O O . PHE A 1 88 ? -2.013 6.858 14.930 1.00 94.69 88 PHE A O 1
ATOM 691 N N . ILE A 1 89 ? -2.952 7.019 12.900 1.00 94.94 89 ILE A N 1
ATOM 692 C CA . ILE A 1 89 ? -1.890 6.269 12.201 1.00 94.94 89 ILE A CA 1
ATOM 693 C C . ILE A 1 89 ? -0.526 6.968 12.347 1.00 94.94 89 ILE A C 1
ATOM 695 O O . ILE A 1 89 ? 0.484 6.322 12.642 1.00 94.94 89 ILE A O 1
ATOM 699 N N . LYS A 1 90 ? -0.472 8.295 12.181 1.00 93.81 90 LYS A N 1
ATOM 700 C CA . LYS A 1 90 ? 0.763 9.074 12.375 1.00 93.81 90 LYS A CA 1
ATOM 701 C C . LYS A 1 90 ? 1.263 8.984 13.818 1.00 93.81 90 LYS A C 1
ATOM 703 O O . LYS A 1 90 ? 2.468 8.846 14.043 1.00 93.81 90 LYS A O 1
ATOM 708 N N . ALA A 1 91 ? 0.355 9.028 14.788 1.00 93.12 91 ALA A N 1
ATOM 709 C CA . ALA A 1 91 ? 0.693 8.947 16.199 1.00 93.12 91 ALA A CA 1
ATOM 710 C C . ALA A 1 91 ? 1.258 7.562 16.574 1.00 93.12 91 ALA A C 1
ATOM 712 O O . ALA A 1 91 ? 2.254 7.500 17.299 1.00 93.12 91 ALA A O 1
ATOM 713 N N . LEU A 1 92 ? 0.740 6.468 15.994 1.00 92.81 92 LEU A N 1
ATOM 714 C CA . LEU A 1 92 ? 1.350 5.134 16.111 1.00 92.81 92 LEU A CA 1
ATOM 715 C C . LEU A 1 92 ? 2.811 5.138 15.627 1.00 92.81 92 LEU A C 1
ATOM 717 O O . LEU A 1 92 ? 3.700 4.656 16.327 1.00 92.81 92 LEU A O 1
ATOM 721 N N . ASN A 1 93 ? 3.088 5.731 14.462 1.00 91.81 93 ASN A N 1
ATOM 722 C CA . ASN A 1 93 ? 4.449 5.819 13.918 1.00 91.81 93 ASN A CA 1
ATOM 723 C C . ASN A 1 93 ? 5.413 6.640 14.797 1.00 91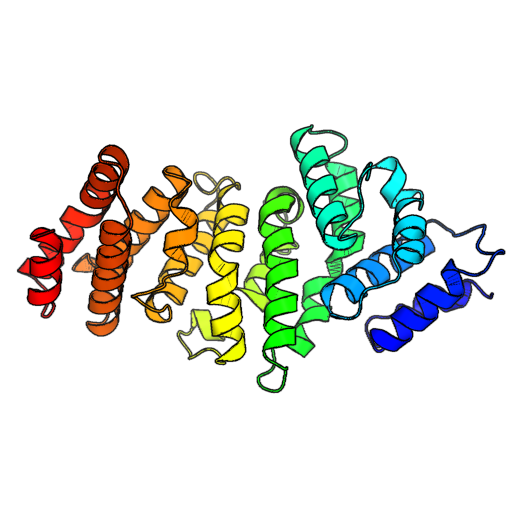.81 93 ASN A C 1
ATOM 725 O O . ASN A 1 93 ? 6.580 6.267 14.959 1.00 91.81 93 ASN A O 1
ATOM 729 N N . LYS A 1 94 ? 4.937 7.737 15.404 1.00 90.81 94 LYS A N 1
ATOM 730 C CA . LYS A 1 94 ? 5.740 8.547 16.339 1.00 90.81 94 LYS A CA 1
ATOM 731 C C . LYS A 1 94 ? 6.217 7.702 17.526 1.00 90.81 94 LYS A C 1
ATOM 733 O O . LYS A 1 94 ? 7.383 7.784 17.903 1.00 90.81 94 LYS A O 1
ATOM 738 N N . GLN A 1 95 ? 5.348 6.840 18.059 1.00 89.06 95 GLN A N 1
ATOM 739 C CA . GLN A 1 95 ? 5.682 5.966 19.189 1.00 89.06 95 GLN A CA 1
ATOM 740 C C . GLN A 1 95 ? 6.628 4.821 18.802 1.00 89.06 95 GLN A C 1
ATOM 742 O O . GLN A 1 95 ? 7.549 4.507 19.555 1.00 89.06 95 GLN A O 1
ATOM 747 N N . VAL A 1 96 ? 6.471 4.251 17.601 1.00 85.88 96 VAL A N 1
ATOM 748 C CA . VAL A 1 96 ? 7.419 3.260 17.049 1.00 85.88 96 VAL A CA 1
ATOM 749 C C . VAL A 1 96 ? 8.823 3.840 16.951 1.00 85.88 96 VAL A C 1
ATOM 751 O O . VAL A 1 96 ? 9.786 3.198 17.365 1.00 85.88 96 VAL A O 1
ATOM 754 N N . SER A 1 97 ? 8.935 5.062 16.430 1.00 81.81 97 SER A N 1
ATOM 755 C CA . SER A 1 97 ? 10.218 5.749 16.252 1.00 81.81 97 SER A CA 1
ATOM 756 C C . SER A 1 97 ? 10.903 6.044 17.590 1.00 81.81 97 SER A C 1
ATOM 758 O O . SER A 1 97 ? 12.125 5.984 17.681 1.00 81.81 97 SER A O 1
ATOM 760 N N . ALA A 1 98 ? 10.120 6.294 18.643 1.00 82.56 98 ALA A N 1
ATOM 761 C CA . ALA A 1 98 ? 10.621 6.454 20.005 1.00 82.56 98 ALA A CA 1
ATOM 762 C C . ALA A 1 98 ? 11.024 5.123 20.676 1.00 82.56 98 ALA A C 1
ATOM 764 O O . ALA A 1 98 ? 11.539 5.144 21.789 1.00 82.56 98 ALA A O 1
ATOM 765 N N . GLN A 1 99 ? 10.769 3.975 20.031 1.00 76.50 99 GLN A N 1
ATOM 766 C CA . GLN A 1 99 ? 10.992 2.613 20.546 1.00 76.50 99 GLN A CA 1
ATOM 767 C C . GLN A 1 99 ? 10.336 2.327 21.911 1.00 76.50 99 GLN A C 1
ATOM 769 O O . GLN A 1 99 ? 10.669 1.354 22.591 1.00 76.50 99 GLN A O 1
ATOM 774 N N . ASN A 1 100 ? 9.343 3.128 22.298 1.00 68.75 100 ASN A N 1
ATOM 775 C CA . ASN A 1 100 ? 8.624 2.964 23.551 1.00 68.75 100 ASN A CA 1
ATOM 776 C C . ASN A 1 100 ? 7.526 1.906 23.397 1.00 68.75 100 ASN A C 1
ATOM 778 O O . ASN A 1 100 ? 6.710 1.971 22.484 1.00 68.75 100 ASN A O 1
ATOM 782 N N . GLN A 1 101 ? 7.484 0.932 24.313 1.00 79.94 101 GLN A N 1
ATOM 783 C CA . GLN A 1 101 ? 6.378 -0.029 24.451 1.00 79.94 101 GLN A CA 1
ATOM 784 C C . GLN A 1 101 ? 5.966 -0.741 23.141 1.00 79.94 101 GLN A C 1
ATOM 786 O O . GLN A 1 101 ? 4.787 -1.022 22.927 1.00 79.94 101 GLN A O 1
ATOM 791 N N . VAL A 1 102 ? 6.932 -1.091 22.280 1.00 84.94 102 VAL A N 1
ATOM 792 C CA . VAL A 1 102 ? 6.690 -1.714 20.958 1.00 84.94 102 VAL A CA 1
ATOM 793 C C . VAL A 1 102 ? 5.759 -2.930 21.032 1.00 84.94 102 VAL A C 1
ATOM 795 O O . VAL A 1 102 ? 4.939 -3.137 20.142 1.00 84.94 102 VAL A O 1
ATOM 798 N N . PHE A 1 103 ? 5.844 -3.716 22.107 1.00 87.62 103 PHE A N 1
ATOM 799 C CA . PHE A 1 103 ? 4.940 -4.841 22.341 1.00 87.62 103 PHE A CA 1
ATOM 800 C C . PHE A 1 103 ? 3.466 -4.405 22.439 1.00 87.62 103 PHE A C 1
ATOM 802 O O . PHE A 1 103 ? 2.634 -4.922 21.700 1.00 87.62 103 PHE A O 1
ATOM 809 N N . ARG A 1 104 ? 3.156 -3.397 23.265 1.00 89.94 104 ARG A N 1
ATOM 810 C CA . ARG A 1 104 ? 1.788 -2.869 23.424 1.00 89.94 104 ARG A CA 1
ATOM 811 C C . ARG A 1 104 ? 1.281 -2.186 22.157 1.00 89.94 104 ARG A C 1
ATOM 813 O O . ARG A 1 104 ? 0.104 -2.293 21.837 1.00 89.94 104 ARG A O 1
ATOM 820 N N . LEU A 1 105 ? 2.166 -1.526 21.404 1.00 92.19 105 LEU A N 1
ATOM 821 C CA . LEU A 1 105 ? 1.822 -0.971 20.091 1.00 92.19 105 LEU A CA 1
ATOM 822 C C . LEU A 1 105 ? 1.400 -2.064 19.106 1.00 92.19 105 LEU A C 1
ATOM 824 O O . LEU A 1 105 ? 0.441 -1.878 18.363 1.00 92.19 105 LEU A O 1
ATOM 828 N N . LYS A 1 106 ? 2.088 -3.211 19.106 1.00 91.38 106 LYS A N 1
ATOM 829 C CA . LYS A 1 106 ? 1.711 -4.355 18.266 1.00 91.38 106 LYS A CA 1
ATOM 830 C C . LYS A 1 106 ? 0.376 -4.963 18.688 1.00 91.38 106 LYS A C 1
ATOM 832 O O . LYS A 1 106 ? -0.430 -5.265 17.816 1.00 91.38 106 LYS A O 1
ATOM 837 N N . GLU A 1 107 ? 0.118 -5.092 19.990 1.00 92.25 107 GLU A N 1
ATOM 838 C CA . GLU A 1 107 ? -1.192 -5.530 20.496 1.00 92.25 107 GLU A CA 1
ATOM 839 C C . GLU A 1 107 ? -2.308 -4.566 20.079 1.00 92.25 107 GLU A C 1
ATOM 841 O O . GLU A 1 107 ? -3.335 -5.005 19.564 1.00 92.25 107 GLU A O 1
ATOM 846 N N . LEU A 1 108 ? -2.086 -3.254 20.216 1.00 94.25 108 LEU A N 1
ATOM 847 C CA . LEU A 1 108 ? -3.039 -2.239 19.772 1.00 94.25 108 LEU A CA 1
ATOM 848 C C . LEU A 1 108 ? -3.269 -2.308 18.256 1.00 94.25 108 LEU A C 1
ATOM 850 O O . LEU A 1 108 ? -4.412 -2.276 17.813 1.00 94.25 108 LEU A O 1
ATOM 854 N N . CYS A 1 109 ? -2.215 -2.466 17.451 1.00 94.25 109 CYS A N 1
ATOM 855 C CA . CYS A 1 109 ? -2.356 -2.661 16.008 1.00 94.25 109 CYS A CA 1
ATOM 856 C C . CYS A 1 109 ? -3.161 -3.916 15.656 1.00 94.25 109 CYS A C 1
ATOM 858 O O . CYS A 1 109 ? -3.960 -3.866 14.722 1.00 94.25 109 CYS A O 1
ATOM 860 N N . GLU A 1 110 ? -2.988 -5.018 16.385 1.00 94.00 110 GLU A N 1
ATOM 861 C CA . GLU A 1 110 ? -3.780 -6.231 16.165 1.00 94.00 110 GLU A CA 1
ATOM 862 C C . GLU A 1 110 ? -5.251 -6.022 16.562 1.00 94.00 110 GLU A C 1
ATOM 864 O O . GLU A 1 110 ? -6.138 -6.487 15.852 1.00 94.00 110 GLU A O 1
ATOM 869 N N . ILE A 1 111 ? -5.540 -5.262 17.625 1.00 94.75 111 ILE A N 1
ATOM 870 C CA . ILE A 1 111 ? -6.916 -4.868 17.979 1.00 94.75 111 ILE A CA 1
ATOM 871 C C . ILE A 1 111 ? -7.538 -4.020 16.861 1.00 94.75 111 ILE A C 1
ATOM 873 O O . ILE A 1 111 ? -8.658 -4.286 16.431 1.00 94.75 111 ILE A O 1
ATOM 877 N N . CYS A 1 112 ? -6.813 -3.014 16.369 1.00 95.31 112 CYS A N 1
ATOM 878 C CA . CYS A 1 112 ? -7.315 -2.073 15.368 1.00 95.31 112 CYS A CA 1
ATOM 879 C C . CYS A 1 112 ? -7.508 -2.707 13.986 1.00 95.31 112 CYS A C 1
ATOM 881 O O . CYS A 1 112 ? -8.463 -2.385 13.281 1.00 95.31 112 CYS A O 1
ATOM 883 N N . PHE A 1 113 ? -6.579 -3.570 13.572 1.00 95.19 113 PHE A N 1
ATOM 884 C CA . PHE A 1 113 ? -6.440 -3.987 12.175 1.00 95.19 113 PHE A CA 1
ATOM 885 C C . PHE A 1 113 ? -6.386 -5.507 11.993 1.00 95.19 113 PHE A C 1
ATOM 887 O O . PHE A 1 113 ? -6.268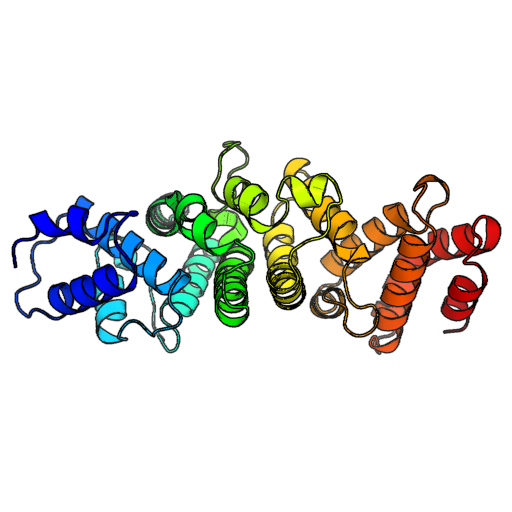 -5.979 10.867 1.00 95.19 113 PHE A O 1
ATOM 894 N N . GLY A 1 114 ? -6.495 -6.303 13.059 1.00 93.81 114 GLY A N 1
ATOM 895 C CA . GLY A 1 114 ? -6.312 -7.756 13.015 1.00 93.81 114 GLY A CA 1
ATOM 896 C C . GLY A 1 114 ? -7.283 -8.511 12.103 1.00 93.81 114 GLY A C 1
ATOM 897 O O . GLY A 1 114 ? -6.967 -9.625 11.696 1.00 93.81 114 GLY A O 1
ATOM 898 N N . ASN A 1 115 ? -8.419 -7.923 11.722 1.00 94.19 115 ASN A N 1
ATOM 899 C CA . ASN A 1 115 ? -9.384 -8.520 10.787 1.00 94.19 115 ASN A CA 1
ATOM 900 C C . ASN A 1 115 ? -9.576 -7.701 9.499 1.00 94.19 115 ASN A C 1
ATOM 902 O O . ASN A 1 115 ? -10.551 -7.896 8.772 1.00 94.19 115 ASN A O 1
ATOM 906 N N . ILE A 1 116 ? -8.659 -6.775 9.205 1.00 94.62 116 ILE A N 1
ATOM 907 C CA . ILE A 1 116 ? -8.763 -5.882 8.046 1.00 94.62 116 ILE A CA 1
ATOM 908 C C . ILE A 1 116 ? -8.910 -6.642 6.721 1.00 94.62 116 ILE A C 1
ATOM 910 O O . ILE A 1 116 ? -9.699 -6.246 5.876 1.00 94.62 116 ILE A O 1
ATOM 914 N N . ASP A 1 117 ? -8.217 -7.768 6.564 1.00 93.25 117 ASP A N 1
ATOM 915 C CA . ASP A 1 117 ? -8.274 -8.660 5.405 1.00 93.25 117 ASP A CA 1
ATOM 916 C C . ASP A 1 117 ? -9.699 -9.152 5.125 1.00 93.25 117 ASP A C 1
ATOM 918 O O . ASP A 1 117 ? -10.161 -9.137 3.980 1.00 93.25 117 ASP A O 1
ATOM 922 N N . LYS A 1 118 ? -10.440 -9.505 6.178 1.00 92.25 118 LYS A N 1
ATOM 923 C CA . LYS A 1 118 ? -11.849 -9.898 6.069 1.00 92.25 118 LYS A CA 1
ATOM 924 C C . LYS A 1 118 ? -12.734 -8.712 5.716 1.00 92.25 118 LYS A C 1
ATOM 926 O O . LYS A 1 118 ? -13.610 -8.828 4.863 1.00 92.25 118 LYS A O 1
ATOM 931 N N . TRP A 1 119 ? -12.501 -7.569 6.358 1.00 92.81 119 TRP A N 1
ATOM 932 C CA . TRP A 1 119 ? -13.319 -6.370 6.177 1.00 92.81 119 TRP A CA 1
ATOM 933 C C . TRP A 1 119 ? -13.261 -5.842 4.744 1.00 92.81 119 TRP A C 1
ATOM 935 O O . TRP A 1 119 ? -14.287 -5.439 4.199 1.00 92.81 119 TRP A O 1
ATOM 945 N N . ILE A 1 120 ? -12.077 -5.869 4.131 1.00 93.69 120 ILE A N 1
ATOM 946 C CA . ILE A 1 120 ? -11.853 -5.290 2.803 1.00 93.69 120 ILE A CA 1
ATOM 947 C C . ILE A 1 120 ? -12.246 -6.215 1.659 1.00 93.69 120 ILE A C 1
ATOM 949 O O . ILE A 1 120 ? -12.548 -5.721 0.579 1.00 93.69 120 ILE A O 1
ATOM 953 N N . SER A 1 121 ? -12.284 -7.533 1.878 1.00 90.25 121 SER A N 1
ATOM 954 C CA . SER A 1 121 ? -12.541 -8.517 0.814 1.00 90.25 121 SER A CA 1
ATOM 955 C C . SER A 1 121 ? -13.846 -8.242 0.050 1.00 90.25 121 SER A C 1
ATOM 957 O O . SER A 1 121 ? -13.892 -8.391 -1.168 1.00 90.25 121 SER A O 1
ATOM 959 N N . ASN A 1 122 ? -14.879 -7.737 0.733 1.00 87.56 122 ASN A N 1
ATOM 960 C CA . ASN A 1 122 ? -16.166 -7.386 0.117 1.00 87.56 122 ASN A CA 1
ATOM 961 C C . ASN A 1 122 ? -16.108 -6.137 -0.782 1.00 87.56 122 ASN A C 1
ATOM 963 O O . ASN A 1 122 ? -16.988 -5.937 -1.615 1.00 87.56 122 ASN A O 1
ATOM 967 N N . TYR A 1 123 ? -15.079 -5.302 -0.629 1.00 90.12 123 TYR A N 1
ATOM 968 C CA . TYR A 1 123 ? -14.898 -4.058 -1.379 1.00 90.12 123 TYR A CA 1
ATOM 969 C C . TYR A 1 123 ? -13.954 -4.219 -2.571 1.00 90.12 123 TYR A C 1
ATOM 971 O O . TYR A 1 123 ? -13.926 -3.353 -3.440 1.00 90.12 123 TYR A O 1
ATOM 979 N N . LEU A 1 124 ? -13.237 -5.339 -2.679 1.00 91.19 124 LEU A N 1
ATOM 980 C CA . LEU A 1 124 ? -12.329 -5.634 -3.794 1.00 91.19 124 LEU A CA 1
ATOM 981 C C . LEU A 1 124 ? -13.043 -6.306 -4.982 1.00 91.19 124 LEU A C 1
ATOM 983 O O . LEU A 1 124 ? -12.445 -7.080 -5.726 1.00 91.19 124 LEU A O 1
ATOM 987 N N . THR A 1 125 ? -14.335 -6.022 -5.166 1.00 89.25 125 THR A N 1
ATOM 988 C CA . THR A 1 125 ? -15.141 -6.564 -6.267 1.00 89.25 125 THR A CA 1
ATOM 989 C C . THR A 1 125 ? -15.251 -5.564 -7.427 1.00 89.25 125 THR A C 1
ATOM 991 O O . THR A 1 125 ? -15.201 -4.351 -7.203 1.00 89.25 125 THR A O 1
ATOM 994 N N . PRO A 1 126 ? -15.460 -6.023 -8.677 1.00 86.00 126 PRO A N 1
ATOM 995 C CA . PRO A 1 126 ? -15.650 -5.124 -9.820 1.00 86.00 126 PRO A CA 1
ATOM 996 C C . PRO A 1 126 ? -16.870 -4.198 -9.698 1.00 86.00 126 PRO A C 1
ATOM 998 O O . PRO A 1 126 ? -16.915 -3.166 -10.359 1.00 86.00 126 PRO A O 1
ATOM 1001 N N . SER A 1 127 ? -17.857 -4.559 -8.871 1.00 88.75 127 SER A N 1
ATOM 1002 C CA . SER A 1 127 ? -19.064 -3.762 -8.616 1.00 88.75 127 SER A CA 1
ATOM 1003 C C . SER A 1 127 ? -18.859 -2.602 -7.640 1.00 88.75 127 SER A C 1
ATOM 1005 O O . SER A 1 127 ? -19.732 -1.743 -7.539 1.00 88.75 127 SER A O 1
ATOM 1007 N N . THR A 1 128 ? -17.744 -2.566 -6.906 1.00 92.44 128 THR A N 1
ATOM 1008 C CA . THR A 1 128 ? -17.461 -1.480 -5.963 1.00 92.44 128 THR A CA 1
ATOM 1009 C C . THR A 1 128 ? -17.146 -0.186 -6.713 1.00 92.44 128 THR A C 1
ATOM 1011 O O . THR A 1 128 ? -16.370 -0.179 -7.673 1.00 92.44 128 THR A O 1
ATOM 1014 N N . LEU A 1 129 ? -17.712 0.927 -6.238 1.00 93.38 129 LEU A N 1
ATOM 1015 C CA . LEU A 1 129 ? -17.477 2.259 -6.794 1.00 93.38 129 LEU A CA 1
ATOM 1016 C C . LEU A 1 129 ? -15.988 2.629 -6.753 1.00 93.38 129 LEU A C 1
ATOM 1018 O O . LEU A 1 129 ? -15.313 2.412 -5.747 1.00 93.38 129 LEU A O 1
ATOM 1022 N N . ASP A 1 130 ? -15.497 3.252 -7.825 1.00 94.31 130 ASP A N 1
ATOM 1023 C CA . ASP A 1 130 ? -14.093 3.662 -7.963 1.00 94.31 130 ASP A CA 1
ATOM 1024 C C . ASP A 1 130 ? -13.617 4.561 -6.812 1.00 94.31 130 ASP A C 1
ATOM 1026 O O . ASP A 1 130 ? -12.584 4.299 -6.201 1.00 94.31 130 ASP A O 1
ATOM 1030 N N . SER A 1 131 ? -14.431 5.548 -6.426 1.00 94.81 131 SER A N 1
ATOM 1031 C CA . SER A 1 131 ? -14.136 6.447 -5.303 1.00 94.81 131 SER A CA 1
ATOM 1032 C C . SER A 1 131 ? -13.975 5.707 -3.973 1.00 94.81 131 SER A C 1
ATOM 1034 O O . SER A 1 131 ? -13.116 6.067 -3.168 1.00 94.81 131 SER A O 1
ATOM 1036 N N . GLN A 1 132 ? -14.765 4.656 -3.746 1.00 94.06 132 GLN A N 1
ATOM 1037 C CA . GLN A 1 132 ? -14.705 3.851 -2.530 1.00 94.06 132 GLN A CA 1
ATOM 1038 C C . GLN A 1 132 ? -13.463 2.955 -2.512 1.00 94.06 132 GLN A C 1
ATOM 1040 O O . GLN A 1 132 ? -12.794 2.854 -1.483 1.00 94.06 132 GLN A O 1
ATOM 1045 N N . VAL A 1 133 ? -13.114 2.350 -3.652 1.00 95.69 133 VAL A N 1
ATOM 1046 C CA . VAL A 1 133 ? -11.866 1.584 -3.793 1.00 95.69 133 VAL A CA 1
ATOM 1047 C C . VAL A 1 133 ? -10.662 2.504 -3.585 1.00 95.69 133 VAL A C 1
ATOM 1049 O O . VAL A 1 133 ? -9.777 2.185 -2.793 1.00 95.69 133 VAL A O 1
ATOM 1052 N N . LEU A 1 134 ? -10.644 3.679 -4.215 1.00 96.75 134 LEU A N 1
ATOM 1053 C CA . LEU A 1 134 ? -9.565 4.650 -4.050 1.00 96.75 134 LEU A CA 1
ATOM 1054 C C . LEU A 1 134 ? -9.438 5.133 -2.598 1.00 96.75 134 LEU A C 1
ATOM 1056 O O . LEU A 1 134 ? -8.322 5.205 -2.078 1.00 96.75 134 LEU A O 1
ATOM 1060 N N . TYR A 1 135 ? -10.555 5.430 -1.927 1.00 95.69 135 TYR A N 1
ATOM 1061 C CA . TYR A 1 135 ? -10.569 5.805 -0.509 1.00 95.69 135 TYR A CA 1
ATOM 1062 C C . TYR A 1 135 ? -9.926 4.718 0.356 1.00 95.69 135 TYR A C 1
ATOM 1064 O O . TYR A 1 135 ? -8.997 4.992 1.122 1.00 95.69 135 TYR A O 1
ATOM 1072 N N . LEU A 1 136 ? -10.361 3.469 0.169 1.00 96.19 136 LEU A N 1
ATOM 1073 C CA . LEU A 1 136 ? -9.850 2.314 0.893 1.00 96.19 136 LEU A CA 1
ATOM 1074 C C . LEU A 1 136 ? -8.338 2.149 0.700 1.00 96.19 136 LEU A C 1
ATOM 1076 O O . LEU A 1 136 ? -7.583 2.090 1.673 1.00 96.19 136 LEU A O 1
ATOM 1080 N N . PHE A 1 137 ? -7.879 2.121 -0.553 1.00 97.69 137 PHE A N 1
ATOM 1081 C CA . PHE A 1 137 ? -6.455 2.009 -0.874 1.00 97.69 137 PHE A CA 1
ATOM 1082 C C . PHE A 1 137 ? -5.654 3.171 -0.290 1.00 97.69 137 PHE A C 1
ATOM 1084 O O . PHE A 1 137 ? -4.571 2.950 0.245 1.00 97.69 137 PHE A O 1
ATOM 1091 N N . THR A 1 138 ? -6.193 4.393 -0.314 1.00 97.38 138 THR A N 1
ATOM 1092 C CA . THR A 1 138 ? -5.535 5.568 0.273 1.00 97.38 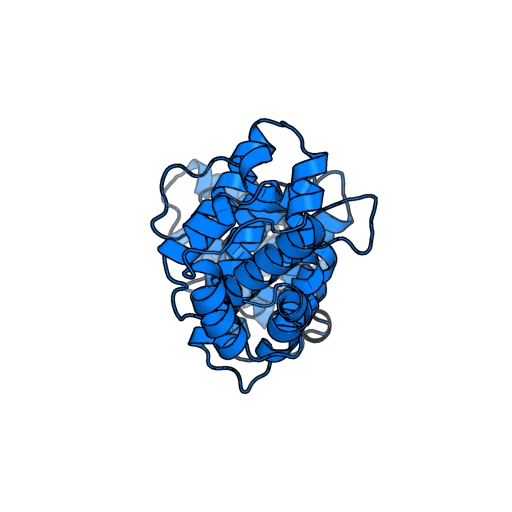138 THR A CA 1
ATOM 1093 C C . THR A 1 138 ? -5.296 5.356 1.765 1.00 97.38 138 THR A C 1
ATOM 1095 O O . THR A 1 138 ? -4.155 5.450 2.220 1.00 97.38 138 THR A O 1
ATOM 1098 N N . LYS A 1 139 ? -6.327 4.978 2.528 1.00 96.25 139 LYS A N 1
ATOM 1099 C CA . LYS A 1 139 ? -6.204 4.765 3.977 1.00 96.25 139 LYS A CA 1
ATOM 1100 C C . LYS A 1 139 ? -5.264 3.599 4.326 1.00 96.25 139 LYS A C 1
ATOM 1102 O O . LYS A 1 139 ? -4.423 3.747 5.214 1.00 96.25 139 LYS A O 1
ATOM 1107 N N . ILE A 1 140 ? -5.317 2.480 3.596 1.00 97.50 140 ILE A N 1
ATOM 1108 C CA . ILE A 1 140 ? -4.405 1.337 3.820 1.00 97.50 140 ILE A CA 1
ATOM 1109 C C . ILE A 1 140 ? -2.967 1.691 3.432 1.00 97.50 140 ILE A C 1
ATOM 1111 O O . ILE A 1 140 ? -2.028 1.324 4.134 1.00 97.50 140 ILE A O 1
ATOM 1115 N N . SER A 1 141 ? -2.766 2.434 2.348 1.00 98.31 141 SER A N 1
ATOM 1116 C CA . SER A 1 141 ? -1.426 2.829 1.914 1.00 98.31 141 SER A CA 1
ATOM 1117 C C . SER A 1 141 ? -0.732 3.740 2.933 1.00 98.31 141 SER A C 1
ATOM 1119 O O . SER A 1 141 ? 0.463 3.580 3.176 1.00 98.31 141 SER A O 1
ATOM 1121 N N . LEU A 1 142 ? -1.485 4.612 3.619 1.00 97.69 142 LEU A N 1
ATOM 1122 C CA . LEU A 1 142 ? -0.985 5.399 4.749 1.00 97.69 142 LEU A CA 1
ATOM 1123 C C . LEU A 1 142 ? -0.617 4.507 5.940 1.00 97.69 142 LEU A C 1
ATOM 1125 O O . LEU A 1 142 ? 0.427 4.717 6.557 1.00 97.69 142 LEU A O 1
ATOM 1129 N N . LEU A 1 143 ? -1.421 3.477 6.227 1.00 97.06 143 LEU A N 1
ATOM 1130 C CA . LEU A 1 143 ? -1.100 2.488 7.257 1.00 97.06 143 LEU A CA 1
ATOM 1131 C C . LEU A 1 143 ? 0.220 1.761 6.948 1.00 97.06 143 LEU A C 1
ATOM 1133 O O . LEU A 1 143 ? 1.056 1.618 7.836 1.00 97.06 143 LEU A O 1
ATOM 1137 N N . PHE A 1 144 ? 0.464 1.357 5.698 1.00 97.94 144 PHE A N 1
ATOM 1138 C CA . PHE A 1 144 ? 1.763 0.802 5.296 1.00 97.94 144 PHE A CA 1
ATOM 1139 C C . PHE A 1 144 ? 2.885 1.832 5.429 1.00 97.94 144 PHE A C 1
ATOM 1141 O O . PHE A 1 144 ? 3.923 1.545 6.025 1.00 97.94 144 PHE A O 1
ATOM 1148 N N . TYR A 1 145 ? 2.679 3.037 4.898 1.00 97.56 145 TYR A N 1
ATOM 1149 C CA . TYR A 1 145 ? 3.693 4.084 4.870 1.00 97.56 145 TYR A CA 1
ATOM 1150 C C . TYR A 1 145 ? 4.192 4.465 6.268 1.00 97.56 145 TYR A C 1
ATOM 1152 O O . TYR A 1 145 ? 5.399 4.641 6.468 1.00 97.56 145 TYR A O 1
ATOM 1160 N N . TYR A 1 146 ? 3.283 4.576 7.236 1.00 96.00 146 TYR A N 1
ATOM 1161 C CA . TYR A 1 146 ? 3.601 4.980 8.602 1.00 96.00 146 TYR A CA 1
ATOM 1162 C C . TYR A 1 146 ? 3.867 3.797 9.537 1.00 96.00 146 TYR A C 1
ATOM 1164 O O . TYR A 1 146 ? 4.738 3.896 10.393 1.00 96.00 146 TYR A O 1
ATOM 1172 N N . CYS A 1 147 ? 3.167 2.673 9.392 1.00 95.69 147 CYS A N 1
ATOM 1173 C CA . CYS A 1 147 ? 3.159 1.618 10.409 1.00 95.69 147 CYS A CA 1
ATOM 1174 C C . CYS A 1 147 ? 3.735 0.274 9.945 1.00 95.69 147 CYS A C 1
ATOM 1176 O O . CYS A 1 147 ? 3.595 -0.697 10.684 1.00 95.69 147 CYS A O 1
ATOM 1178 N N . ALA A 1 148 ? 4.414 0.174 8.795 1.00 95.94 148 ALA A N 1
ATOM 1179 C CA . ALA A 1 148 ? 4.981 -1.098 8.316 1.00 95.94 148 ALA A CA 1
ATOM 1180 C C . ALA A 1 148 ? 5.733 -1.934 9.388 1.00 95.94 148 ALA A C 1
ATOM 1182 O O . ALA A 1 148 ? 5.475 -3.139 9.456 1.00 95.94 148 ALA A O 1
ATOM 1183 N N . PRO A 1 149 ? 6.573 -1.360 10.282 1.00 94.19 149 PRO A N 1
ATOM 1184 C CA . PRO A 1 149 ? 7.234 -2.126 11.351 1.00 94.19 149 PRO A CA 1
ATOM 1185 C C . PRO A 1 149 ? 6.287 -2.749 12.393 1.00 94.19 149 PRO A C 1
ATOM 1187 O O . PRO A 1 149 ? 6.655 -3.715 13.065 1.00 94.19 149 PRO A O 1
ATOM 1190 N N . LEU A 1 150 ? 5.076 -2.204 12.548 1.00 94.50 150 LEU A N 1
ATOM 1191 C CA . LEU A 1 150 ? 4.021 -2.773 13.394 1.00 94.50 150 LEU A CA 1
ATOM 1192 C C . LEU A 1 150 ? 3.241 -3.867 12.663 1.00 94.50 150 LEU A C 1
ATOM 1194 O O . LEU A 1 150 ? 2.852 -4.851 13.286 1.00 94.50 150 LEU A O 1
ATOM 1198 N N . LEU A 1 151 ? 3.042 -3.716 11.350 1.00 95.69 151 LEU A N 1
ATOM 1199 C CA . LEU A 1 151 ? 2.322 -4.696 10.530 1.00 95.69 151 LEU A CA 1
ATOM 1200 C C . LEU A 1 151 ? 3.141 -5.977 10.311 1.00 95.69 151 LEU A C 1
ATOM 1202 O O . LEU A 1 151 ? 2.570 -7.057 10.131 1.00 95.69 151 LEU A O 1
ATOM 1206 N N . TYR A 1 152 ? 4.472 -5.855 10.283 1.00 96.00 152 TYR A N 1
ATOM 1207 C CA . TYR A 1 152 ? 5.379 -6.950 9.968 1.00 96.00 152 TYR A CA 1
ATOM 1208 C C . TYR A 1 152 ? 5.981 -7.617 11.206 1.00 96.00 152 TYR A C 1
ATOM 1210 O O . TYR A 1 152 ? 6.506 -6.980 12.122 1.00 96.00 152 TYR A O 1
ATOM 1218 N N . GLN A 1 153 ? 5.977 -8.948 11.191 1.00 93.44 153 GLN A N 1
ATOM 1219 C CA . GLN A 1 153 ? 6.669 -9.760 12.179 1.00 93.44 153 GLN A CA 1
ATOM 1220 C C . GLN A 1 153 ? 7.332 -10.951 11.491 1.00 93.44 153 GLN A C 1
ATOM 1222 O O . GLN A 1 153 ? 6.663 -11.924 11.157 1.00 93.44 153 GLN A O 1
ATOM 1227 N N . LYS A 1 154 ? 8.663 -10.902 11.352 1.00 92.12 154 LYS A N 1
ATOM 1228 C CA . LYS A 1 154 ? 9.471 -11.936 10.679 1.00 92.12 154 LYS A CA 1
ATOM 1229 C C . LYS A 1 154 ? 9.238 -13.353 11.219 1.00 92.12 154 LYS A C 1
ATOM 1231 O O . LYS A 1 154 ? 9.260 -14.314 10.461 1.00 92.12 154 LYS A O 1
ATOM 1236 N N . SER A 1 155 ? 8.973 -13.494 12.520 1.00 90.75 155 SER A N 1
ATOM 1237 C CA . SER A 1 155 ? 8.705 -14.794 13.151 1.00 90.75 155 SER A CA 1
ATOM 1238 C C . SER A 1 155 ? 7.295 -15.349 12.909 1.00 90.75 155 SER A C 1
ATOM 1240 O O . SER A 1 155 ? 7.036 -16.496 13.263 1.00 90.75 155 SER A O 1
ATOM 1242 N N . LYS A 1 156 ? 6.379 -14.570 12.316 1.00 91.06 156 LYS A N 1
ATOM 1243 C CA . LYS A 1 156 ? 4.983 -14.958 12.079 1.00 91.06 156 LYS A CA 1
ATOM 1244 C C . LYS A 1 156 ? 4.671 -14.875 10.584 1.00 91.06 156 LYS A C 1
ATOM 1246 O O . LYS A 1 156 ? 4.452 -13.797 10.040 1.00 91.06 156 LYS A O 1
ATOM 1251 N N . SER A 1 157 ? 4.580 -16.032 9.929 1.00 87.44 157 SER A N 1
ATOM 1252 C CA . SER A 1 157 ? 4.247 -16.131 8.498 1.00 87.44 157 SER A CA 1
ATOM 1253 C C . SER A 1 157 ? 2.872 -15.547 8.151 1.00 87.44 157 SER A C 1
ATOM 1255 O O . SER A 1 157 ? 2.674 -15.066 7.040 1.00 87.44 157 SER A O 1
ATOM 1257 N N . ILE A 1 158 ? 1.943 -15.531 9.111 1.00 90.62 158 ILE A N 1
ATOM 1258 C CA . ILE A 1 158 ? 0.593 -14.964 8.985 1.00 90.62 158 ILE A CA 1
ATOM 1259 C C . ILE A 1 158 ? 0.511 -13.652 9.788 1.00 90.62 158 ILE A C 1
ATOM 1261 O O . ILE A 1 158 ? -0.352 -13.467 10.648 1.00 90.62 158 ILE A O 1
ATOM 1265 N N . CYS A 1 159 ? 1.484 -12.757 9.599 1.00 94.31 159 CYS A N 1
ATOM 1266 C CA . CYS A 1 159 ? 1.406 -11.406 10.155 1.00 94.31 159 CYS A CA 1
ATOM 1267 C C . CYS A 1 159 ? 0.464 -10.519 9.324 1.00 94.31 159 CYS A C 1
ATOM 1269 O O . CYS A 1 159 ? 0.068 -10.865 8.208 1.00 94.31 159 CYS A O 1
ATOM 1271 N N . LEU A 1 160 ? 0.080 -9.375 9.890 1.00 95.25 160 LEU A N 1
ATOM 1272 C CA . LEU A 1 160 ? -0.874 -8.452 9.285 1.00 95.25 160 LEU A CA 1
ATOM 1273 C C . LEU A 1 160 ? -0.404 -7.945 7.914 1.00 95.25 160 LEU A C 1
ATOM 1275 O O . LEU A 1 160 ? -1.189 -7.937 6.967 1.00 95.25 160 LEU A O 1
ATOM 1279 N N . LEU A 1 161 ? 0.886 -7.615 7.784 1.00 96.88 161 LEU A N 1
ATOM 1280 C CA . LEU A 1 161 ? 1.473 -7.210 6.507 1.00 96.88 161 LEU A CA 1
ATOM 1281 C C . LEU A 1 161 ? 1.283 -8.290 5.437 1.00 96.88 161 LEU A C 1
ATOM 1283 O O . LEU A 1 161 ? 0.853 -7.976 4.334 1.00 96.88 161 LEU A O 1
ATOM 1287 N N . ASN A 1 162 ? 1.552 -9.558 5.756 1.00 95.69 162 ASN A N 1
ATOM 1288 C CA . ASN A 1 162 ? 1.470 -10.652 4.783 1.00 95.69 162 ASN A CA 1
ATOM 1289 C C . ASN A 1 162 ? 0.034 -10.881 4.303 1.00 95.69 162 ASN A C 1
ATOM 1291 O O . ASN A 1 162 ? -0.204 -11.071 3.110 1.00 95.69 162 ASN A O 1
ATOM 1295 N N . ARG A 1 163 ? -0.939 -10.811 5.218 1.00 95.88 163 ARG A N 1
ATOM 1296 C CA . ARG A 1 163 ? -2.364 -10.915 4.870 1.00 95.88 163 ARG A CA 1
ATOM 1297 C C . ARG A 1 163 ? -2.811 -9.762 3.976 1.00 95.88 163 ARG A C 1
ATOM 1299 O O . ARG A 1 163 ? -3.445 -9.986 2.954 1.00 95.88 163 ARG A O 1
ATOM 1306 N N . LEU A 1 164 ? -2.411 -8.536 4.302 1.00 96.88 164 LEU A N 1
ATOM 1307 C CA . LEU A 1 164 ? -2.728 -7.365 3.485 1.00 96.88 164 LEU A CA 1
ATOM 1308 C C . LEU A 1 164 ? -2.052 -7.404 2.111 1.00 96.88 164 LEU A C 1
ATOM 1310 O O . LEU A 1 164 ? -2.697 -7.111 1.110 1.00 96.88 164 LEU A O 1
ATOM 1314 N N . VAL A 1 165 ? -0.780 -7.805 2.040 1.00 97.19 165 VAL A N 1
ATOM 1315 C CA . VAL A 1 165 ? -0.068 -7.967 0.766 1.00 97.19 165 VAL A CA 1
ATOM 1316 C C . VAL A 1 165 ? -0.794 -8.979 -0.114 1.00 97.19 165 VAL A C 1
ATOM 1318 O O . VAL A 1 165 ? -1.069 -8.676 -1.267 1.00 97.19 165 VAL A O 1
ATOM 1321 N N . THR A 1 166 ? -1.150 -10.147 0.420 1.00 95.38 166 THR A N 1
ATOM 1322 C CA . THR A 1 166 ? -1.795 -11.215 -0.363 1.00 95.38 166 THR A CA 1
ATOM 1323 C C . THR A 1 166 ? -3.220 -10.884 -0.798 1.00 95.38 166 THR A C 1
ATOM 1325 O O . THR A 1 166 ? -3.620 -11.298 -1.878 1.00 95.38 166 THR A O 1
ATOM 1328 N N . VAL A 1 167 ? -3.981 -10.129 -0.004 1.00 95.12 167 VAL A N 1
ATOM 1329 C CA . VAL A 1 167 ? -5.363 -9.761 -0.354 1.00 95.12 167 VAL A CA 1
ATOM 1330 C C . VAL A 1 167 ? -5.423 -8.543 -1.279 1.00 95.12 167 VAL A C 1
ATOM 1332 O O . VAL A 1 167 ? -6.253 -8.510 -2.181 1.00 95.12 167 VAL A O 1
ATOM 1335 N N . LEU A 1 168 ? -4.561 -7.542 -1.071 1.00 95.25 168 LEU A N 1
ATOM 1336 C CA . LEU A 1 168 ? -4.711 -6.222 -1.696 1.00 95.25 168 LEU A CA 1
ATOM 1337 C C . LEU A 1 168 ? -3.648 -5.906 -2.752 1.00 95.25 168 LEU A C 1
ATOM 1339 O O . LEU A 1 168 ? -3.965 -5.306 -3.775 1.00 95.25 168 LEU A O 1
ATOM 1343 N N . LEU A 1 169 ? -2.388 -6.276 -2.512 1.00 96.56 169 LEU A N 1
ATOM 1344 C CA . LEU A 1 169 ? -1.266 -5.845 -3.353 1.00 96.56 169 LEU A CA 1
ATOM 1345 C C . LEU A 1 169 ? -0.813 -6.904 -4.349 1.00 96.56 169 LEU A C 1
ATOM 1347 O O . LEU A 1 169 ? -0.467 -6.582 -5.474 1.00 96.56 169 LEU A O 1
ATOM 1351 N N . LEU A 1 170 ? -0.772 -8.164 -3.953 1.00 96.56 170 LEU A N 1
ATOM 1352 C CA . LEU A 1 170 ? -0.309 -9.274 -4.774 1.00 96.56 170 LEU A CA 1
ATOM 1353 C C . LEU A 1 170 ? -1.313 -10.433 -4.683 1.00 96.56 170 LEU A C 1
ATOM 1355 O O . LEU A 1 170 ? -0.929 -11.534 -4.276 1.00 96.56 170 LEU A O 1
ATOM 1359 N N . PRO A 1 171 ? -2.595 -10.204 -5.038 1.00 94.94 171 PRO A N 1
ATOM 1360 C CA . PRO A 1 171 ? -3.563 -11.285 -5.119 1.00 94.94 171 PRO A CA 1
ATOM 1361 C C . PRO A 1 171 ? -3.155 -12.290 -6.200 1.00 94.94 171 PRO A C 1
ATOM 1363 O O . PRO A 1 171 ? -2.350 -11.999 -7.094 1.00 94.94 171 PRO A O 1
ATOM 1366 N N . THR A 1 172 ? -3.713 -13.497 -6.121 1.00 93.69 172 THR A N 1
ATOM 1367 C CA . THR A 1 172 ? -3.354 -14.619 -7.005 1.00 93.69 172 THR A CA 1
ATOM 1368 C C . THR A 1 172 ? -3.468 -14.235 -8.480 1.00 93.69 172 THR A C 1
ATOM 1370 O O . THR A 1 172 ? -2.619 -14.597 -9.289 1.00 93.69 172 THR A O 1
ATOM 1373 N N . GLU A 1 173 ? -4.472 -13.438 -8.829 1.00 91.56 173 GLU A N 1
ATOM 1374 C CA . GLU A 1 173 ? -4.713 -12.899 -10.162 1.00 91.56 173 GLU A CA 1
ATOM 1375 C C . GLU A 1 173 ? -3.510 -12.104 -10.683 1.00 91.56 173 GLU A C 1
ATOM 1377 O O . GLU A 1 173 ? -3.048 -12.355 -11.796 1.00 91.56 173 GLU A O 1
ATOM 1382 N N . VAL A 1 174 ? -2.951 -11.214 -9.861 1.00 93.88 174 VAL A N 1
ATOM 1383 C CA . VAL A 1 174 ? -1.777 -10.394 -10.207 1.00 93.88 174 VAL A CA 1
ATOM 1384 C C . VAL A 1 174 ? -0.531 -11.261 -10.348 1.00 93.88 174 VAL A C 1
ATOM 1386 O O . VAL A 1 174 ? 0.241 -11.105 -11.295 1.00 93.88 174 VAL A O 1
ATOM 1389 N N . LEU A 1 175 ? -0.348 -12.236 -9.454 1.00 92.00 175 LEU A N 1
ATOM 1390 C CA . LEU A 1 175 ? 0.771 -13.181 -9.533 1.00 92.00 175 LEU A CA 1
ATOM 1391 C C . LEU A 1 175 ? 0.698 -14.064 -10.788 1.00 92.00 175 LEU A C 1
ATOM 1393 O O . LEU A 1 175 ? 1.731 -14.419 -11.362 1.00 92.00 175 LEU A O 1
ATOM 1397 N N . MET A 1 176 ? -0.514 -14.372 -11.250 1.00 91.31 176 MET A N 1
ATOM 1398 C CA . MET A 1 176 ? -0.771 -15.074 -12.508 1.00 91.31 176 MET A CA 1
ATOM 1399 C C . MET A 1 176 ? -0.693 -14.165 -13.746 1.00 91.31 176 MET A C 1
ATOM 1401 O O . MET A 1 176 ? -0.795 -14.671 -14.860 1.00 91.31 176 MET A O 1
ATOM 1405 N N . GLY A 1 177 ? -0.512 -12.850 -13.580 1.00 87.69 177 GLY A N 1
ATOM 1406 C CA . GLY A 1 177 ? -0.478 -11.887 -14.686 1.00 87.69 177 GLY A CA 1
ATOM 1407 C C . GLY A 1 177 ? -1.843 -11.645 -15.337 1.00 87.69 177 GLY A C 1
ATOM 1408 O O . GLY A 1 177 ? -1.908 -11.263 -16.504 1.00 87.69 177 GLY A O 1
ATOM 1409 N N . LYS A 1 178 ? -2.939 -11.900 -14.613 1.00 89.69 178 LYS A N 1
ATOM 1410 C CA . LYS A 1 178 ? -4.290 -11.588 -15.085 1.00 89.69 178 LYS A CA 1
ATOM 1411 C C . LYS A 1 178 ? -4.531 -10.076 -15.035 1.00 89.69 178 LYS A C 1
ATOM 1413 O O . LYS A 1 178 ? -3.998 -9.405 -14.150 1.00 89.69 178 LYS A O 1
ATOM 1418 N N . PRO A 1 179 ? -5.360 -9.535 -15.944 1.00 86.62 179 PRO A N 1
ATOM 1419 C CA . PRO A 1 179 ? -5.733 -8.130 -15.893 1.00 86.62 179 PRO A CA 1
ATOM 1420 C C . PRO A 1 179 ? -6.489 -7.822 -14.597 1.00 86.62 179 PRO A C 1
ATOM 1422 O O . PRO A 1 179 ? -7.394 -8.557 -14.197 1.00 86.62 179 PRO A O 1
ATOM 1425 N N . LEU A 1 180 ? -6.110 -6.718 -13.959 1.00 89.88 180 LEU A N 1
ATOM 1426 C CA . LEU A 1 180 ? -6.809 -6.152 -12.811 1.00 89.88 180 LEU A CA 1
ATOM 1427 C C . LEU A 1 180 ? -8.072 -5.417 -13.255 1.00 89.88 180 LEU A C 1
ATOM 1429 O O . LEU A 1 180 ? -8.161 -4.923 -14.382 1.00 89.88 180 LEU A O 1
ATOM 1433 N N . SER A 1 181 ? -9.035 -5.297 -12.343 1.00 92.25 181 SER A N 1
ATOM 1434 C CA . SER A 1 181 ? -10.179 -4.425 -12.577 1.00 92.25 181 SER A CA 1
ATOM 1435 C C . SER A 1 181 ? -9.713 -2.959 -12.674 1.00 92.25 181 SER A C 1
ATOM 1437 O O . SER A 1 181 ? -8.796 -2.559 -11.946 1.00 92.25 181 SER A O 1
ATOM 1439 N N . PRO A 1 182 ? -10.317 -2.135 -13.553 1.00 94.00 182 PRO A N 1
ATOM 1440 C CA . PRO A 1 182 ? -9.850 -0.766 -13.781 1.00 94.00 182 PRO A CA 1
ATOM 1441 C C . PRO A 1 182 ? -9.834 0.109 -12.522 1.00 94.00 182 PRO A C 1
ATOM 1443 O O . PRO A 1 182 ? -8.887 0.863 -12.323 1.00 94.00 182 PRO A O 1
ATOM 1446 N N . ASN A 1 183 ? -10.836 -0.033 -11.651 1.00 95.12 183 ASN A N 1
ATOM 1447 C CA . ASN A 1 183 ? -10.933 0.688 -10.376 1.00 95.12 183 ASN A CA 1
ATOM 1448 C C . ASN A 1 183 ? -9.792 0.333 -9.402 1.00 95.12 183 ASN A C 1
ATOM 1450 O O . ASN A 1 183 ? -9.202 1.213 -8.778 1.00 95.12 183 ASN A O 1
ATOM 1454 N N . ILE A 1 184 ? -9.425 -0.949 -9.301 1.00 95.50 184 ILE A N 1
ATOM 1455 C CA . ILE A 1 184 ? -8.304 -1.392 -8.460 1.00 95.50 184 ILE A CA 1
ATOM 1456 C C . ILE A 1 184 ? -6.985 -0.891 -9.043 1.00 95.50 184 ILE A C 1
ATOM 1458 O O . ILE A 1 184 ? -6.159 -0.358 -8.306 1.00 95.50 184 ILE A O 1
ATOM 1462 N N . LEU A 1 185 ? -6.788 -1.016 -10.359 1.00 95.06 185 LEU A N 1
ATOM 1463 C CA . LEU A 1 185 ? -5.574 -0.513 -10.999 1.00 95.06 185 LEU A CA 1
ATOM 1464 C C . LEU A 1 185 ? -5.428 1.000 -10.795 1.00 95.06 185 LEU A C 1
ATOM 1466 O O . LEU A 1 185 ? -4.352 1.450 -10.411 1.00 95.06 185 LEU A O 1
ATOM 1470 N N . HIS A 1 186 ? -6.508 1.765 -10.971 1.00 95.50 186 HIS A N 1
ATOM 1471 C CA . HIS A 1 186 ? -6.511 3.204 -10.727 1.00 95.50 186 HIS A CA 1
ATOM 1472 C C . HIS A 1 186 ? -6.120 3.542 -9.282 1.00 95.50 186 HIS A C 1
ATOM 1474 O O . HIS A 1 186 ? -5.233 4.367 -9.043 1.00 95.50 186 HIS A O 1
ATOM 1480 N N . ALA A 1 187 ? -6.727 2.863 -8.308 1.00 97.12 187 ALA A N 1
ATOM 1481 C CA . ALA A 1 187 ? -6.413 3.048 -6.898 1.00 97.12 187 ALA A CA 1
ATOM 1482 C C . ALA A 1 187 ? -4.948 2.709 -6.577 1.00 97.12 187 ALA A C 1
ATOM 1484 O O . ALA A 1 187 ? -4.281 3.454 -5.850 1.00 97.12 187 ALA A O 1
ATOM 1485 N N . ILE A 1 188 ? -4.414 1.635 -7.165 1.00 97.12 188 ILE A N 1
ATOM 1486 C CA . ILE A 1 188 ? -3.008 1.250 -7.023 1.00 97.12 188 ILE A CA 1
ATOM 1487 C C . ILE A 1 188 ? -2.098 2.295 -7.652 1.00 97.12 188 ILE A C 1
ATOM 1489 O O . ILE A 1 188 ? -1.162 2.726 -6.992 1.00 97.12 188 ILE A O 1
ATOM 1493 N N . GLU A 1 189 ? -2.366 2.779 -8.863 1.00 96.06 189 GLU A N 1
ATOM 1494 C CA . GLU A 1 189 ? -1.553 3.835 -9.478 1.00 96.06 189 GLU A CA 1
ATOM 1495 C C . GLU A 1 189 ? -1.436 5.071 -8.571 1.00 96.06 189 GLU A C 1
ATOM 1497 O O . GLU A 1 189 ? -0.357 5.646 -8.414 1.00 96.06 189 GLU A O 1
ATOM 1502 N N . LYS A 1 190 ? -2.523 5.454 -7.894 1.00 97.50 190 LYS A N 1
ATOM 1503 C CA . LYS A 1 190 ? -2.512 6.595 -6.970 1.00 97.50 190 LYS A CA 1
ATOM 1504 C C . LYS A 1 190 ? -1.755 6.337 -5.669 1.00 97.50 190 LYS A C 1
ATOM 1506 O O . LYS A 1 190 ? -1.223 7.282 -5.094 1.00 97.50 190 LYS A O 1
ATOM 1511 N N . THR A 1 191 ? -1.669 5.093 -5.206 1.00 98.12 191 THR A N 1
ATOM 1512 C CA . THR A 1 191 ? -1.225 4.769 -3.834 1.00 98.12 191 THR A CA 1
ATOM 1513 C C . THR A 1 191 ? 0.014 3.872 -3.757 1.00 98.12 191 THR A C 1
ATOM 1515 O O . THR A 1 191 ? 0.626 3.759 -2.696 1.00 98.12 191 THR A O 1
ATOM 1518 N N . TRP A 1 192 ? 0.460 3.290 -4.874 1.00 98.12 192 TRP A N 1
ATOM 1519 C CA . TRP A 1 192 ? 1.565 2.324 -4.955 1.00 98.12 192 TRP A CA 1
ATOM 1520 C C . TRP A 1 192 ? 2.852 2.829 -4.301 1.00 98.12 192 TRP A C 1
ATOM 1522 O O . TRP A 1 192 ? 3.511 2.107 -3.554 1.00 98.12 192 TRP A O 1
ATOM 1532 N N . HIS A 1 193 ? 3.182 4.100 -4.523 1.00 97.81 193 HIS A N 1
ATOM 1533 C CA . HIS A 1 193 ? 4.379 4.727 -3.970 1.00 97.81 193 HIS A CA 1
ATOM 1534 C C . HIS A 1 193 ? 4.403 4.728 -2.430 1.00 97.81 193 HIS A C 1
ATOM 1536 O O . HIS A 1 193 ? 5.470 4.569 -1.841 1.00 97.81 193 HIS A O 1
ATOM 1542 N N . LEU A 1 194 ? 3.247 4.853 -1.768 1.00 98.31 194 LEU A N 1
ATOM 1543 C CA . LEU A 1 194 ? 3.139 4.801 -0.306 1.00 98.31 194 LEU A CA 1
ATOM 1544 C C . LEU A 1 194 ? 3.366 3.379 0.218 1.00 98.31 194 LEU A C 1
ATOM 1546 O O . LEU A 1 194 ? 4.090 3.203 1.199 1.00 98.31 194 LEU A O 1
ATOM 1550 N N . PHE A 1 195 ? 2.833 2.366 -0.475 1.00 98.50 195 PHE A N 1
ATOM 1551 C CA . PHE A 1 195 ? 3.109 0.960 -0.165 1.00 98.50 195 PHE A CA 1
ATOM 1552 C C . PHE A 1 195 ? 4.595 0.639 -0.299 1.00 98.50 195 PHE A C 1
ATOM 1554 O O . PHE A 1 195 ? 5.190 0.098 0.631 1.00 98.50 195 PHE A O 1
ATOM 1561 N N . MET A 1 196 ? 5.208 1.036 -1.416 1.00 98.25 196 MET A N 1
ATOM 1562 C CA . MET A 1 196 ? 6.640 0.851 -1.643 1.00 98.25 196 MET A CA 1
ATOM 1563 C C . MET A 1 196 ? 7.469 1.514 -0.550 1.00 98.25 196 MET A C 1
ATOM 1565 O O . MET A 1 196 ? 8.274 0.840 0.087 1.00 98.25 196 MET A O 1
ATOM 1569 N N . LYS A 1 197 ? 7.234 2.803 -0.266 1.00 97.62 197 LYS A N 1
ATOM 1570 C CA . LYS A 1 197 ? 7.948 3.532 0.794 1.00 97.62 197 LYS A CA 1
ATOM 1571 C C . LYS A 1 197 ? 7.761 2.896 2.170 1.00 97.62 197 LYS A C 1
ATOM 1573 O O . LYS A 1 197 ? 8.708 2.863 2.946 1.00 97.62 197 LYS A O 1
ATOM 1578 N N . GLY A 1 198 ? 6.566 2.399 2.484 1.00 97.44 198 GLY A N 1
ATOM 1579 C CA . GLY A 1 198 ? 6.290 1.708 3.743 1.00 97.44 198 GLY A CA 1
ATOM 1580 C C . GLY A 1 198 ? 7.067 0.402 3.877 1.00 97.44 198 GLY A C 1
ATOM 1581 O O . GLY A 1 198 ? 7.799 0.214 4.845 1.00 97.44 198 GLY A O 1
ATOM 1582 N N . ILE A 1 199 ? 6.952 -0.486 2.886 1.00 98.19 199 ILE A N 1
ATOM 1583 C CA . ILE A 1 199 ? 7.597 -1.808 2.906 1.00 98.19 199 ILE A CA 1
ATOM 1584 C C . ILE A 1 199 ? 9.122 -1.675 2.841 1.00 98.19 199 ILE A C 1
ATOM 1586 O O . ILE A 1 199 ? 9.826 -2.423 3.511 1.00 98.19 199 ILE A O 1
ATOM 1590 N N . PHE A 1 200 ? 9.648 -0.697 2.102 1.00 97.56 200 PHE A N 1
ATOM 1591 C CA . PHE A 1 200 ? 11.090 -0.481 1.969 1.00 97.56 200 PHE A CA 1
ATOM 1592 C C . PHE A 1 200 ? 11.777 -0.038 3.268 1.00 97.56 200 PHE A C 1
ATOM 1594 O O . PHE A 1 200 ? 12.976 -0.253 3.417 1.00 97.56 200 PHE A O 1
ATOM 1601 N N . LYS A 1 201 ? 11.030 0.525 4.233 1.00 95.31 201 LYS A N 1
ATOM 1602 C CA . LYS A 1 201 ? 11.541 0.814 5.590 1.00 95.31 201 LYS A CA 1
ATOM 1603 C C . LYS A 1 201 ? 11.846 -0.453 6.395 1.00 95.31 201 LYS A C 1
ATOM 1605 O O . LYS A 1 201 ? 12.471 -0.365 7.449 1.00 95.31 201 LYS A O 1
ATOM 1610 N N . LEU A 1 202 ? 11.361 -1.611 5.953 1.00 95.94 202 LEU A N 1
ATOM 1611 C CA . LEU A 1 202 ? 11.698 -2.902 6.543 1.00 95.94 202 LEU A CA 1
ATOM 1612 C C . LEU A 1 202 ? 13.054 -3.386 6.007 1.00 95.94 202 LEU A C 1
ATOM 1614 O O . LEU A 1 202 ? 13.529 -2.937 4.965 1.00 95.94 202 LEU A O 1
ATOM 1618 N N . ASP A 1 203 ? 13.672 -4.330 6.716 1.00 93.44 203 ASP A N 1
ATOM 1619 C CA . ASP A 1 203 ? 14.987 -4.881 6.365 1.00 93.44 203 ASP A CA 1
ATOM 1620 C C . ASP A 1 203 ? 14.916 -5.798 5.131 1.00 93.44 203 ASP A C 1
ATOM 1622 O O . ASP A 1 203 ? 14.936 -7.021 5.232 1.00 93.44 203 ASP A O 1
ATOM 1626 N N . HIS A 1 204 ? 14.811 -5.201 3.945 1.00 95.44 204 HIS A N 1
ATOM 1627 C CA . HIS A 1 204 ? 14.777 -5.914 2.669 1.00 95.44 204 HIS A CA 1
ATOM 1628 C C . HIS A 1 204 ? 16.132 -6.525 2.282 1.00 95.44 204 HIS A C 1
ATOM 1630 O O . HIS A 1 204 ? 16.176 -7.414 1.440 1.00 95.44 204 HIS A O 1
ATOM 1636 N N . VAL A 1 205 ? 17.237 -6.081 2.887 1.00 94.69 205 VAL A N 1
ATOM 1637 C CA . VAL A 1 205 ? 18.575 -6.618 2.600 1.00 94.69 205 VAL A CA 1
ATOM 1638 C C . VAL A 1 205 ? 18.740 -7.998 3.235 1.00 94.69 205 VAL A C 1
ATOM 1640 O O . VAL A 1 205 ? 19.224 -8.923 2.583 1.00 94.69 205 VAL A O 1
ATOM 1643 N N . SER A 1 206 ? 18.299 -8.161 4.486 1.00 95.38 206 SER A N 1
ATOM 1644 C CA . SER A 1 206 ? 18.455 -9.421 5.229 1.00 95.38 206 SER A CA 1
ATOM 1645 C C . SER A 1 206 ? 17.185 -10.275 5.270 1.00 95.38 206 SER A C 1
ATOM 1647 O O . SER A 1 206 ? 17.203 -11.394 5.799 1.00 95.38 206 SER A O 1
ATOM 1649 N N . ASP A 1 207 ? 16.055 -9.765 4.777 1.00 96.56 207 ASP A N 1
ATOM 1650 C CA . ASP A 1 207 ? 14.781 -10.479 4.739 1.00 96.56 207 ASP A CA 1
ATOM 1651 C C . ASP A 1 207 ? 14.334 -10.795 3.297 1.00 96.56 207 ASP A C 1
ATOM 1653 O O . ASP A 1 207 ? 13.767 -9.938 2.609 1.00 96.56 207 ASP A O 1
ATOM 1657 N N . PRO A 1 208 ? 14.517 -12.051 2.836 1.00 96.19 208 PRO A N 1
ATOM 1658 C CA . PRO A 1 208 ? 14.149 -12.457 1.482 1.00 96.19 208 PRO A CA 1
ATOM 1659 C C . PRO A 1 208 ? 12.660 -12.308 1.168 1.00 96.19 208 PRO A C 1
ATOM 1661 O O . PRO A 1 208 ? 12.293 -12.178 0.000 1.00 96.19 208 PRO A O 1
ATOM 1664 N N . TYR A 1 209 ? 11.788 -12.367 2.180 1.00 96.56 209 TYR A N 1
ATOM 1665 C CA . TYR A 1 209 ? 10.356 -12.185 1.967 1.00 96.56 209 TYR A CA 1
ATOM 1666 C C . TYR A 1 209 ? 10.040 -10.729 1.602 1.00 96.56 209 TYR A C 1
ATOM 1668 O O . TYR A 1 209 ? 9.274 -10.479 0.667 1.00 96.56 209 TYR A O 1
ATOM 1676 N N . ILE A 1 210 ? 10.671 -9.774 2.289 1.00 98.06 210 ILE A N 1
ATOM 1677 C CA . ILE A 1 210 ? 10.500 -8.346 2.012 1.00 98.06 210 ILE A CA 1
ATOM 1678 C C . ILE A 1 210 ? 11.099 -7.982 0.649 1.00 98.06 210 ILE A C 1
ATOM 1680 O O . ILE A 1 210 ? 10.402 -7.350 -0.146 1.00 98.06 210 ILE A O 1
ATOM 1684 N N . ASP A 1 211 ? 12.323 -8.431 0.325 1.00 98.00 211 ASP A N 1
ATOM 1685 C CA . ASP A 1 211 ? 12.910 -8.191 -1.010 1.00 98.00 211 ASP A CA 1
ATOM 1686 C C . ASP A 1 211 ? 12.028 -8.762 -2.122 1.00 98.00 211 ASP A C 1
ATOM 1688 O O . ASP A 1 211 ? 11.770 -8.092 -3.121 1.00 98.00 211 ASP A O 1
ATOM 1692 N N . ARG A 1 212 ? 11.509 -9.984 -1.942 1.00 97.81 212 ARG A N 1
ATOM 1693 C CA . ARG A 1 212 ? 10.601 -10.592 -2.919 1.00 97.81 212 ARG A CA 1
ATOM 1694 C C . ARG A 1 212 ? 9.326 -9.775 -3.084 1.00 97.81 212 ARG A C 1
ATOM 1696 O O . ARG A 1 212 ? 8.931 -9.523 -4.215 1.00 97.81 212 ARG A O 1
ATOM 1703 N N . THR A 1 213 ? 8.719 -9.335 -1.985 1.00 98.06 213 THR A N 1
ATOM 1704 C CA . THR A 1 213 ? 7.486 -8.535 -2.017 1.00 98.06 213 THR A CA 1
ATOM 1705 C C . THR A 1 213 ? 7.697 -7.226 -2.777 1.00 98.06 213 THR A C 1
ATOM 1707 O O . THR A 1 213 ? 6.913 -6.899 -3.664 1.00 98.06 213 THR A O 1
ATOM 1710 N N . LEU A 1 214 ? 8.779 -6.497 -2.488 1.00 98.44 214 LEU A N 1
ATOM 1711 C CA . LEU A 1 214 ? 9.133 -5.262 -3.195 1.00 98.44 214 LEU A CA 1
ATOM 1712 C C . LEU A 1 214 ? 9.422 -5.514 -4.679 1.00 98.44 214 LEU A C 1
ATOM 1714 O O . LEU A 1 214 ? 8.944 -4.781 -5.543 1.00 98.44 214 LEU A O 1
ATOM 1718 N N . LYS A 1 215 ? 10.174 -6.573 -4.991 1.00 97.94 215 LYS A N 1
ATOM 1719 C CA . LYS A 1 215 ? 10.453 -6.980 -6.370 1.00 97.94 215 LYS A CA 1
ATOM 1720 C C . LYS A 1 215 ? 9.164 -7.304 -7.128 1.00 97.94 215 LYS A C 1
ATOM 1722 O O . LYS A 1 215 ? 8.995 -6.829 -8.249 1.00 97.94 215 LYS A O 1
ATOM 1727 N N . ASP A 1 216 ? 8.257 -8.076 -6.537 1.00 97.69 216 ASP A N 1
ATOM 1728 C CA . ASP A 1 216 ? 6.985 -8.441 -7.163 1.00 97.69 216 ASP A CA 1
ATOM 1729 C C . ASP A 1 216 ? 6.083 -7.214 -7.350 1.00 97.69 216 ASP A C 1
ATOM 1731 O O . ASP A 1 216 ? 5.493 -7.057 -8.417 1.00 97.69 216 ASP A O 1
ATOM 1735 N N . LEU A 1 217 ? 6.053 -6.281 -6.392 1.00 97.94 217 LEU A N 1
ATOM 1736 C CA . LEU A 1 217 ? 5.350 -5.001 -6.546 1.00 97.94 217 LEU A CA 1
ATOM 1737 C C . LEU A 1 217 ? 5.843 -4.180 -7.741 1.00 97.94 217 LEU A C 1
ATOM 1739 O O . LEU A 1 217 ? 5.063 -3.435 -8.327 1.00 97.94 217 LEU A O 1
ATOM 1743 N N . ILE A 1 218 ? 7.114 -4.304 -8.114 1.00 97.19 218 ILE A N 1
ATOM 1744 C CA . ILE A 1 218 ? 7.672 -3.637 -9.293 1.00 97.19 218 ILE A CA 1
ATOM 1745 C C . ILE A 1 218 ? 7.330 -4.439 -10.550 1.00 97.19 218 ILE A C 1
ATOM 1747 O O . ILE A 1 218 ? 6.714 -3.919 -11.477 1.00 97.19 218 ILE A O 1
ATOM 1751 N N . ILE A 1 219 ? 7.697 -5.721 -10.587 1.00 95.75 219 ILE A N 1
ATOM 1752 C CA . ILE A 1 219 ? 7.602 -6.542 -11.802 1.00 95.75 219 ILE A CA 1
ATOM 1753 C C . ILE A 1 219 ? 6.152 -6.735 -12.239 1.00 95.75 219 ILE A C 1
ATOM 1755 O O . ILE A 1 219 ? 5.864 -6.752 -13.434 1.00 95.75 219 ILE A O 1
ATOM 1759 N N . ARG A 1 220 ? 5.234 -6.890 -11.283 1.00 95.62 220 ARG A N 1
ATOM 1760 C CA . ARG A 1 220 ? 3.830 -7.152 -11.591 1.00 95.62 220 ARG A CA 1
ATOM 1761 C C . ARG A 1 220 ? 3.079 -5.898 -12.004 1.00 95.62 220 ARG A C 1
ATOM 1763 O O . ARG A 1 220 ? 2.201 -6.015 -12.843 1.00 95.62 220 ARG A O 1
ATOM 1770 N N . TYR A 1 221 ? 3.433 -4.722 -11.485 1.00 95.81 221 TYR A N 1
ATOM 1771 C CA . TYR A 1 221 ? 2.667 -3.498 -11.740 1.00 95.81 221 TYR A CA 1
ATOM 1772 C C . TYR A 1 221 ? 3.237 -2.576 -12.811 1.00 95.81 221 TYR A C 1
ATOM 1774 O O . TYR A 1 221 ? 2.458 -1.925 -13.501 1.00 95.81 221 TYR A O 1
ATOM 1782 N N . VAL A 1 222 ? 4.558 -2.534 -13.009 1.00 94.31 222 VAL A N 1
ATOM 1783 C CA . VAL A 1 222 ? 5.171 -1.687 -14.049 1.00 94.31 222 VAL A CA 1
ATOM 1784 C C . VAL A 1 222 ? 4.547 -1.897 -15.440 1.00 94.31 222 VAL A C 1
ATOM 1786 O O . VAL A 1 222 ? 4.264 -0.897 -16.096 1.00 94.31 222 VAL A O 1
ATOM 1789 N N . PRO A 1 223 ? 4.234 -3.133 -15.885 1.00 93.38 223 PRO A N 1
ATOM 1790 C CA . PRO A 1 223 ? 3.534 -3.364 -17.153 1.00 93.38 223 PRO A CA 1
ATOM 1791 C C . PRO A 1 223 ? 2.144 -2.720 -17.272 1.00 93.38 223 PRO A C 1
ATOM 1793 O O . PRO A 1 223 ? 1.647 -2.539 -18.387 1.00 93.38 223 PRO A O 1
ATOM 1796 N N . HIS A 1 224 ? 1.499 -2.411 -16.146 1.00 93.31 224 HIS A N 1
ATOM 1797 C CA . HIS A 1 224 ? 0.149 -1.851 -16.095 1.00 93.31 224 HIS A CA 1
ATOM 1798 C C . HIS A 1 224 ? 0.128 -0.335 -15.915 1.00 93.31 224 HIS A C 1
ATOM 1800 O O . HIS A 1 224 ? -0.893 0.281 -16.201 1.00 93.31 224 HIS A O 1
ATOM 1806 N N . PHE A 1 225 ? 1.228 0.265 -15.460 1.00 93.81 225 PHE A N 1
ATOM 1807 C CA . PHE A 1 225 ? 1.284 1.697 -15.207 1.00 93.81 225 PHE A CA 1
ATOM 1808 C C . PHE A 1 225 ? 1.335 2.522 -16.487 1.00 93.81 225 PHE A C 1
ATOM 1810 O O . PHE A 1 225 ? 2.000 2.170 -17.465 1.00 93.81 225 PHE A O 1
ATOM 1817 N N . SER A 1 226 ? 0.692 3.689 -16.434 1.00 91.94 226 SER A N 1
ATOM 1818 C CA . SER A 1 226 ? 0.912 4.739 -17.424 1.00 91.94 226 SER A CA 1
ATOM 1819 C C . SER A 1 226 ? 2.396 5.111 -17.512 1.00 91.94 226 SER A C 1
ATOM 1821 O O . SER A 1 226 ? 3.059 5.362 -16.502 1.00 91.94 226 SER A O 1
ATOM 1823 N N . THR A 1 227 ? 2.925 5.195 -18.734 1.00 90.12 227 THR A N 1
ATOM 1824 C CA . THR A 1 227 ? 4.320 5.588 -18.961 1.00 90.12 227 THR A CA 1
ATOM 1825 C C . THR A 1 227 ? 4.544 7.078 -18.720 1.00 90.12 227 THR A C 1
ATOM 1827 O O . THR A 1 227 ? 5.612 7.448 -18.252 1.00 90.12 227 THR A O 1
ATOM 1830 N N . SER A 1 228 ? 3.550 7.929 -19.008 1.00 85.62 228 SER A N 1
ATOM 1831 C CA . SER A 1 228 ? 3.670 9.392 -18.898 1.00 85.62 228 SER A CA 1
ATOM 1832 C C . SER A 1 228 ? 3.464 9.922 -17.480 1.00 85.62 228 SER A C 1
ATOM 1834 O O . SER A 1 228 ? 4.055 10.935 -17.122 1.00 85.62 228 SER A O 1
ATOM 1836 N N . ASN A 1 229 ? 2.648 9.242 -16.674 1.00 87.69 229 ASN A N 1
ATOM 1837 C CA . ASN A 1 229 ? 2.363 9.614 -15.288 1.00 87.69 229 ASN A CA 1
ATOM 1838 C C . ASN A 1 229 ? 2.528 8.397 -14.373 1.00 87.69 229 ASN A C 1
ATOM 1840 O O . ASN A 1 229 ? 1.582 7.931 -13.738 1.00 87.69 229 ASN A O 1
ATOM 1844 N N . THR A 1 230 ? 3.733 7.830 -14.386 1.00 92.81 230 THR A N 1
ATOM 1845 C CA . THR A 1 230 ? 4.040 6.612 -13.637 1.00 92.81 230 THR A CA 1
ATOM 1846 C C . THR A 1 230 ? 4.075 6.884 -12.125 1.00 92.81 230 THR A C 1
ATOM 1848 O O . THR A 1 230 ? 4.704 7.854 -11.691 1.00 92.81 230 THR A O 1
ATOM 1851 N N . PRO A 1 231 ? 3.509 5.997 -11.284 1.00 93.88 231 PRO A N 1
ATOM 1852 C CA . PRO A 1 231 ? 3.613 6.095 -9.825 1.00 93.88 231 PRO A CA 1
ATOM 1853 C C . PRO A 1 231 ? 5.060 6.090 -9.307 1.00 93.88 231 PRO A C 1
ATOM 1855 O O . PRO A 1 231 ? 5.319 6.549 -8.194 1.00 93.88 231 PRO A O 1
ATOM 1858 N N . ILE A 1 232 ? 6.013 5.607 -10.114 1.00 94.81 232 ILE A N 1
ATOM 1859 C CA . ILE A 1 232 ? 7.446 5.600 -9.792 1.00 94.81 232 ILE A CA 1
ATOM 1860 C C . ILE A 1 232 ? 8.002 7.026 -9.644 1.00 94.81 232 ILE A C 1
ATOM 1862 O O . ILE A 1 232 ? 8.940 7.244 -8.882 1.00 94.81 232 ILE A O 1
ATOM 1866 N N . MET A 1 233 ? 7.401 8.031 -10.286 1.00 93.44 233 MET A N 1
ATOM 1867 C CA . MET A 1 233 ? 7.823 9.427 -10.104 1.00 93.44 233 MET A CA 1
ATOM 1868 C C . MET A 1 233 ? 7.683 9.896 -8.647 1.00 93.44 233 MET A C 1
ATOM 1870 O O . MET A 1 233 ? 8.476 10.708 -8.177 1.00 93.44 233 MET A O 1
ATOM 1874 N N . ASN A 1 234 ? 6.735 9.328 -7.896 1.00 94.56 234 ASN A N 1
ATOM 1875 C CA . ASN A 1 234 ? 6.452 9.719 -6.514 1.00 94.56 234 ASN A CA 1
ATOM 1876 C C . ASN A 1 234 ? 7.421 9.112 -5.483 1.00 94.56 234 ASN A C 1
ATOM 1878 O O . ASN A 1 234 ? 7.277 9.370 -4.286 1.00 94.56 234 ASN A O 1
ATOM 1882 N N . ILE A 1 235 ? 8.382 8.288 -5.918 1.00 94.38 235 ILE A N 1
ATOM 1883 C CA . ILE A 1 235 ? 9.437 7.732 -5.056 1.00 94.38 235 ILE A CA 1
ATOM 1884 C C . ILE A 1 235 ? 10.822 8.353 -5.308 1.00 94.38 235 ILE A C 1
ATOM 1886 O O . ILE A 1 235 ? 11.781 8.004 -4.618 1.00 94.38 235 ILE A O 1
ATOM 1890 N N . LEU A 1 236 ? 10.925 9.293 -6.259 1.00 90.75 236 LEU A N 1
ATOM 1891 C CA . LEU A 1 236 ? 12.184 9.938 -6.663 1.00 90.75 236 LEU A CA 1
ATOM 1892 C C . LEU A 1 236 ? 12.811 10.828 -5.578 1.00 90.75 236 LEU A C 1
ATOM 1894 O O . LEU A 1 236 ? 13.967 11.232 -5.699 1.00 90.75 236 LEU A O 1
ATOM 1898 N N . ASP A 1 237 ? 12.066 11.139 -4.520 1.00 89.62 237 ASP A N 1
ATOM 1899 C CA . ASP A 1 237 ? 12.544 11.837 -3.326 1.00 89.62 237 ASP A CA 1
ATOM 1900 C C . ASP A 1 237 ? 13.521 10.994 -2.490 1.00 89.62 237 ASP A C 1
ATOM 1902 O O . ASP A 1 237 ? 14.365 11.559 -1.797 1.00 89.62 237 ASP A O 1
ATOM 1906 N N . SER A 1 238 ? 13.470 9.660 -2.588 1.00 91.94 238 SER A N 1
ATOM 1907 C CA . SER A 1 238 ? 14.412 8.756 -1.920 1.00 91.94 238 SER A CA 1
ATOM 1908 C C . SER A 1 238 ? 15.361 8.102 -2.925 1.00 91.94 238 SER A C 1
ATOM 1910 O O . SER A 1 238 ? 14.959 7.303 -3.776 1.00 91.94 238 SER A O 1
ATOM 1912 N N . ALA A 1 239 ? 16.654 8.411 -2.807 1.00 91.81 239 ALA A N 1
ATOM 1913 C CA . ALA A 1 239 ? 17.687 7.860 -3.683 1.00 91.81 239 ALA A CA 1
ATOM 1914 C C . ALA A 1 239 ? 17.811 6.331 -3.558 1.00 91.81 239 ALA A C 1
ATOM 1916 O O . ALA A 1 239 ? 18.019 5.650 -4.563 1.00 91.81 239 ALA A O 1
ATOM 1917 N N . GLU A 1 240 ? 17.652 5.788 -2.350 1.00 94.44 240 GLU A N 1
ATOM 1918 C CA . GLU A 1 240 ? 17.764 4.351 -2.073 1.00 94.44 240 GLU A CA 1
ATOM 1919 C C . GLU A 1 240 ? 16.641 3.562 -2.748 1.00 94.44 240 GLU A C 1
ATOM 1921 O O . GLU A 1 240 ? 16.907 2.648 -3.531 1.00 94.44 240 GLU A O 1
ATOM 1926 N N . ILE A 1 241 ? 15.386 3.965 -2.524 1.00 95.50 241 ILE A N 1
ATOM 1927 C CA . ILE A 1 241 ? 14.225 3.265 -3.083 1.00 95.50 241 ILE A CA 1
ATOM 1928 C C . ILE A 1 241 ? 14.166 3.409 -4.609 1.00 95.50 241 ILE A C 1
ATOM 1930 O O . ILE A 1 241 ? 13.778 2.475 -5.313 1.00 95.50 241 ILE A O 1
ATOM 1934 N N . THR A 1 242 ? 14.595 4.565 -5.130 1.00 95.00 242 THR A N 1
ATOM 1935 C CA . THR A 1 242 ? 14.700 4.824 -6.570 1.00 95.00 242 THR A CA 1
ATOM 1936 C C . THR A 1 242 ? 15.745 3.912 -7.191 1.00 95.00 242 THR A C 1
ATOM 1938 O O . THR A 1 242 ? 15.472 3.256 -8.193 1.00 95.00 242 THR A O 1
ATOM 1941 N N . THR A 1 243 ? 16.923 3.822 -6.569 1.00 95.38 243 THR A N 1
ATOM 1942 C CA . THR A 1 243 ? 18.004 2.937 -7.013 1.00 95.38 243 THR A CA 1
ATOM 1943 C C . THR A 1 243 ? 17.540 1.490 -7.046 1.00 95.38 243 THR A C 1
ATOM 1945 O O . THR A 1 243 ? 17.655 0.839 -8.081 1.00 95.38 243 THR A O 1
ATOM 1948 N N . TYR A 1 244 ? 16.950 1.020 -5.947 1.00 97.19 244 TYR A N 1
ATOM 1949 C CA . TYR A 1 244 ? 16.399 -0.324 -5.852 1.00 97.19 244 TYR A CA 1
ATOM 1950 C C . TYR A 1 244 ? 15.369 -0.584 -6.958 1.00 97.19 244 TYR A C 1
ATOM 1952 O O . TYR A 1 244 ? 15.442 -1.588 -7.665 1.00 97.19 244 TYR A O 1
ATOM 1960 N N . THR A 1 245 ? 14.429 0.345 -7.154 1.00 97.31 245 THR A N 1
ATOM 1961 C CA . THR A 1 245 ? 13.360 0.193 -8.146 1.00 97.31 245 THR A CA 1
ATOM 1962 C C . THR A 1 245 ? 13.914 0.103 -9.563 1.00 97.31 245 THR A C 1
ATOM 1964 O O . THR A 1 245 ? 13.545 -0.804 -10.309 1.00 97.31 245 THR A O 1
ATOM 1967 N N . LEU A 1 246 ? 14.841 0.992 -9.925 1.00 96.94 246 LEU A N 1
ATOM 1968 C CA . LEU A 1 246 ? 15.472 0.998 -11.243 1.00 96.94 246 LEU A CA 1
ATOM 1969 C C . LEU A 1 246 ? 16.290 -0.267 -11.491 1.00 96.94 246 LEU A C 1
ATOM 1971 O O . LEU A 1 246 ? 16.180 -0.843 -12.565 1.00 96.94 246 LEU A O 1
ATOM 1975 N N . GLU A 1 247 ? 17.043 -0.754 -10.503 1.00 96.38 247 GLU A N 1
ATOM 1976 C CA . GLU A 1 247 ? 17.772 -2.021 -10.627 1.00 96.38 247 GLU A CA 1
ATOM 1977 C C . GLU A 1 247 ? 16.833 -3.193 -10.914 1.00 96.38 247 GLU A C 1
ATOM 1979 O O . GLU A 1 247 ? 17.099 -3.999 -11.808 1.00 96.38 247 GLU A O 1
ATOM 1984 N N . LYS A 1 248 ? 15.708 -3.295 -10.193 1.00 97.31 248 LYS A N 1
ATOM 1985 C CA . LYS A 1 248 ? 14.739 -4.372 -10.437 1.00 97.31 248 LYS A CA 1
ATOM 1986 C C . LYS A 1 248 ? 14.054 -4.216 -11.797 1.00 97.31 248 LYS A C 1
ATOM 1988 O O . LYS A 1 248 ? 13.829 -5.238 -12.445 1.00 97.31 248 LYS A O 1
ATOM 1993 N N . ILE A 1 249 ? 13.777 -2.992 -12.257 1.00 97.19 249 ILE A N 1
ATOM 1994 C CA . ILE A 1 249 ? 13.252 -2.741 -13.610 1.00 97.19 249 ILE A CA 1
ATOM 1995 C C . ILE A 1 249 ? 14.266 -3.195 -14.665 1.00 97.19 249 ILE A C 1
ATOM 1997 O O . ILE A 1 249 ? 13.930 -4.015 -15.519 1.00 97.19 249 ILE A O 1
ATOM 2001 N N . THR A 1 250 ? 15.516 -2.734 -14.577 1.00 96.88 250 THR A N 1
ATOM 2002 C CA . THR A 1 250 ? 16.592 -3.102 -15.507 1.00 96.88 250 THR A CA 1
ATOM 2003 C C . THR A 1 250 ? 16.736 -4.619 -15.592 1.00 96.88 250 THR A C 1
ATOM 2005 O O . THR A 1 250 ? 16.648 -5.193 -16.679 1.00 96.88 250 THR A O 1
ATOM 2008 N N . ASN A 1 251 ? 16.854 -5.282 -14.440 1.00 96.81 251 ASN A N 1
ATOM 2009 C CA . ASN A 1 251 ? 17.077 -6.723 -14.361 1.00 96.81 251 ASN A CA 1
ATOM 2010 C C . ASN A 1 251 ? 15.893 -7.567 -14.853 1.00 96.81 251 ASN A C 1
ATOM 2012 O O . ASN A 1 251 ? 16.095 -8.719 -15.226 1.00 96.81 251 ASN A O 1
ATOM 2016 N N . SER A 1 252 ? 14.671 -7.027 -14.833 1.00 96.75 252 SER A N 1
ATOM 2017 C CA . SER A 1 252 ? 13.452 -7.791 -15.146 1.00 96.75 252 SER A CA 1
ATOM 2018 C C . SER A 1 252 ? 12.855 -7.475 -16.518 1.00 96.75 252 SER A C 1
ATOM 2020 O O . SER A 1 252 ? 12.052 -8.259 -17.022 1.00 96.75 252 SER A O 1
ATOM 2022 N N . PHE A 1 253 ? 13.224 -6.346 -17.127 1.00 96.75 253 PHE A N 1
ATOM 2023 C CA . PHE A 1 253 ? 12.624 -5.892 -18.386 1.00 96.75 253 PHE A CA 1
ATOM 2024 C C . PHE A 1 253 ? 13.631 -5.560 -19.486 1.00 96.75 253 PHE A C 1
ATOM 2026 O O . PHE A 1 253 ? 13.260 -5.624 -20.658 1.00 96.75 253 PHE A O 1
ATOM 2033 N N . LEU A 1 254 ? 14.868 -5.189 -19.137 1.00 96.19 254 LEU A N 1
ATOM 2034 C CA . LEU A 1 254 ? 15.842 -4.679 -20.109 1.00 96.19 254 LEU A CA 1
ATOM 2035 C C . LEU A 1 254 ? 16.967 -5.667 -20.415 1.00 96.19 254 LEU A C 1
ATOM 2037 O O . LEU A 1 254 ? 17.414 -5.732 -21.557 1.00 96.19 254 LEU A O 1
ATOM 2041 N N . LEU A 1 255 ? 17.417 -6.445 -19.426 1.00 94.44 255 LEU A N 1
ATOM 2042 C CA . LEU A 1 255 ? 18.431 -7.468 -19.676 1.00 94.44 255 LEU A CA 1
ATOM 2043 C C . LEU A 1 255 ? 17.900 -8.536 -20.639 1.00 94.44 255 LEU A C 1
ATOM 2045 O O . LEU A 1 255 ? 16.768 -9.007 -20.514 1.00 94.44 255 LEU A O 1
ATOM 2049 N N . HIS A 1 256 ? 18.750 -8.994 -21.549 1.00 88.81 256 HIS A N 1
ATOM 2050 C CA . HIS A 1 256 ? 18.457 -10.072 -22.485 1.00 88.81 256 HIS A CA 1
ATOM 2051 C C . HIS A 1 256 ? 18.070 -11.367 -21.752 1.00 88.81 256 HIS A C 1
ATOM 2053 O O . HIS A 1 256 ? 17.167 -12.096 -22.168 1.00 88.81 256 HIS A O 1
ATOM 2059 N N . SER A 1 257 ? 18.697 -11.620 -20.599 1.00 89.50 257 SER A N 1
ATOM 2060 C CA . SER A 1 257 ? 18.396 -12.764 -19.731 1.00 89.50 257 SER A CA 1
ATOM 2061 C C . SER A 1 257 ? 16.994 -12.721 -19.113 1.00 89.50 257 SER A C 1
ATOM 2063 O O . SER A 1 257 ? 16.475 -13.771 -18.729 1.00 89.50 257 SER A O 1
ATOM 2065 N N . ALA A 1 258 ? 16.357 -11.546 -19.050 1.00 86.19 258 ALA A N 1
ATOM 2066 C CA . ALA A 1 258 ? 15.055 -11.370 -18.420 1.00 86.19 258 ALA A CA 1
ATOM 2067 C C . ALA A 1 258 ? 13.901 -11.992 -19.221 1.00 86.19 258 ALA A C 1
ATOM 2069 O O . ALA A 1 258 ? 12.841 -12.249 -18.652 1.00 86.19 258 ALA A O 1
ATOM 2070 N N . ARG A 1 259 ? 14.097 -12.250 -20.528 1.00 85.50 259 ARG A N 1
ATOM 2071 C CA . ARG A 1 259 ? 13.082 -12.823 -21.440 1.00 85.50 259 ARG A CA 1
ATOM 2072 C C . ARG A 1 259 ? 11.722 -12.110 -21.354 1.00 85.50 259 ARG A C 1
ATOM 2074 O O . ARG A 1 259 ? 10.672 -12.745 -21.442 1.00 85.50 259 ARG A O 1
ATOM 2081 N N . SER A 1 260 ? 11.749 -10.794 -21.145 1.00 90.31 260 SER A N 1
ATOM 2082 C CA . SER A 1 260 ? 10.538 -9.980 -21.071 1.00 90.31 260 SER A CA 1
ATOM 2083 C C . SER A 1 260 ? 9.863 -9.871 -22.437 1.00 90.31 260 SER A C 1
ATOM 2085 O O . SER A 1 260 ? 10.523 -9.987 -23.471 1.00 90.31 260 SER A O 1
ATOM 2087 N N . SER A 1 261 ? 8.548 -9.644 -22.450 1.00 92.38 261 SER A N 1
ATOM 2088 C CA . SER A 1 261 ? 7.834 -9.363 -23.697 1.00 92.38 261 SER A CA 1
ATOM 2089 C C . SER A 1 261 ? 8.274 -8.015 -24.267 1.00 92.38 261 SER A C 1
ATOM 2091 O O . SER A 1 261 ? 8.618 -7.096 -23.522 1.00 92.38 261 SER A O 1
ATOM 2093 N N . GLU A 1 262 ? 8.212 -7.871 -25.590 1.00 92.31 262 GLU A N 1
ATOM 2094 C CA . GLU A 1 262 ? 8.592 -6.620 -26.259 1.00 92.31 262 GLU A CA 1
ATOM 2095 C C . GLU A 1 262 ? 7.777 -5.422 -25.753 1.00 92.31 262 GLU A C 1
ATOM 2097 O O . GLU A 1 262 ? 8.326 -4.339 -25.560 1.00 92.31 262 GLU A O 1
ATOM 2102 N N . GLU A 1 263 ? 6.487 -5.628 -25.469 1.00 93.25 263 GLU A N 1
ATOM 2103 C CA . GLU A 1 263 ? 5.607 -4.604 -24.900 1.00 93.25 263 GLU A CA 1
ATOM 2104 C C . GLU A 1 263 ? 6.083 -4.149 -23.513 1.00 93.25 263 GLU A C 1
ATOM 2106 O O . GLU A 1 263 ? 6.134 -2.950 -23.233 1.00 93.25 263 GLU A O 1
ATOM 2111 N N . ASN A 1 264 ? 6.480 -5.088 -22.650 1.00 94.69 264 ASN A N 1
ATOM 2112 C CA . ASN A 1 264 ? 6.948 -4.770 -21.304 1.00 94.69 264 ASN A CA 1
ATOM 2113 C C . ASN A 1 264 ? 8.319 -4.089 -21.333 1.00 94.69 264 ASN A C 1
ATOM 2115 O O . ASN A 1 264 ? 8.533 -3.126 -20.597 1.00 94.69 264 ASN A O 1
ATOM 2119 N N . THR A 1 265 ? 9.227 -4.532 -22.210 1.00 95.94 265 THR A N 1
ATOM 2120 C CA . THR A 1 265 ? 10.506 -3.850 -22.452 1.00 95.94 265 THR A CA 1
ATOM 2121 C C . THR A 1 265 ? 10.272 -2.421 -22.941 1.00 95.94 265 THR A C 1
ATOM 2123 O O . THR A 1 265 ? 10.861 -1.485 -22.402 1.00 95.94 265 THR A O 1
ATOM 2126 N N . PHE A 1 266 ? 9.369 -2.221 -23.907 1.00 95.06 266 PHE A N 1
ATOM 2127 C CA . PHE A 1 266 ? 9.022 -0.891 -24.404 1.00 95.06 266 PHE A CA 1
ATOM 2128 C C . PHE A 1 266 ? 8.449 0.007 -23.300 1.00 95.06 266 PHE A C 1
ATOM 2130 O O . PHE A 1 266 ? 8.906 1.140 -23.128 1.00 95.06 266 PHE A O 1
ATOM 2137 N N . LYS A 1 267 ? 7.494 -0.501 -22.509 1.00 94.81 267 LYS A N 1
ATOM 2138 C CA . LYS A 1 267 ? 6.921 0.229 -21.370 1.00 94.81 267 LYS A CA 1
ATOM 2139 C C . LYS A 1 267 ? 7.992 0.616 -20.355 1.00 94.81 267 LYS A C 1
ATOM 2141 O O . LYS A 1 267 ? 8.057 1.783 -19.986 1.00 94.81 267 LYS A O 1
ATOM 2146 N N . ALA A 1 268 ? 8.879 -0.307 -19.979 1.00 96.12 268 ALA A N 1
ATOM 2147 C CA . ALA A 1 268 ? 9.976 -0.026 -19.055 1.00 96.12 268 ALA A CA 1
ATOM 2148 C C . ALA A 1 268 ? 10.903 1.089 -19.571 1.00 96.12 268 ALA A C 1
ATOM 2150 O O . ALA A 1 268 ? 11.221 2.014 -18.822 1.00 96.12 268 ALA A O 1
ATOM 2151 N N . LEU A 1 269 ? 11.283 1.058 -20.855 1.00 96.19 269 LEU A N 1
ATOM 2152 C CA . LEU A 1 269 ? 12.082 2.124 -21.474 1.00 96.19 269 LEU A CA 1
ATOM 2153 C C . LEU A 1 269 ? 11.364 3.474 -21.422 1.00 96.19 269 LEU A C 1
ATOM 2155 O O . LEU A 1 269 ? 11.980 4.481 -21.078 1.00 96.19 269 LEU A O 1
ATOM 2159 N N . LYS A 1 270 ? 10.060 3.505 -21.720 1.00 95.50 270 LYS A N 1
ATOM 2160 C CA . LYS A 1 270 ? 9.258 4.735 -21.666 1.00 95.50 270 LYS A CA 1
ATOM 2161 C C . LYS A 1 270 ? 9.085 5.264 -20.248 1.00 95.50 270 LYS A C 1
ATOM 2163 O O . LYS A 1 270 ? 9.209 6.465 -20.044 1.00 95.50 270 LYS A O 1
ATOM 2168 N N . THR A 1 271 ? 8.890 4.391 -19.266 1.00 95.00 271 THR A N 1
ATOM 2169 C CA . THR A 1 271 ? 8.882 4.761 -17.848 1.00 95.00 271 THR A CA 1
ATOM 2170 C C . THR A 1 271 ? 10.207 5.411 -17.440 1.00 95.00 271 THR A C 1
ATOM 2172 O O . THR A 1 271 ? 10.196 6.478 -16.831 1.00 95.00 271 THR A O 1
ATOM 2175 N N . ILE A 1 272 ? 11.350 4.823 -17.813 1.00 95.12 272 ILE A N 1
ATOM 2176 C CA . ILE A 1 272 ? 12.677 5.392 -17.519 1.00 95.12 272 ILE A CA 1
ATOM 2177 C C . ILE A 1 272 ? 12.863 6.736 -18.233 1.00 95.12 272 ILE A C 1
ATOM 2179 O O . ILE A 1 272 ? 13.342 7.688 -17.618 1.00 95.12 272 ILE A O 1
ATOM 2183 N N . GLN A 1 273 ? 12.434 6.840 -19.495 1.00 93.75 273 GLN A N 1
ATOM 2184 C CA . GLN A 1 273 ? 12.467 8.090 -20.253 1.00 93.75 273 GLN A CA 1
ATOM 2185 C C . GLN A 1 273 ? 11.704 9.201 -19.525 1.00 93.75 273 GLN A C 1
ATOM 2187 O O . GLN A 1 273 ? 12.233 10.294 -19.338 1.00 93.75 273 GLN A O 1
ATOM 2192 N N . SER A 1 274 ? 10.485 8.919 -19.066 1.00 92.56 274 SER A N 1
ATOM 2193 C CA . SER A 1 274 ? 9.673 9.896 -18.344 1.00 92.56 274 SER A CA 1
ATOM 2194 C C . SER A 1 274 ? 10.273 10.269 -16.984 1.00 92.56 274 SER A C 1
ATOM 2196 O O . SER A 1 274 ? 10.210 11.432 -16.601 1.00 92.56 274 SER A O 1
ATOM 2198 N N . ILE A 1 275 ? 10.927 9.335 -16.281 1.00 92.50 275 ILE A N 1
ATOM 2199 C CA . ILE A 1 275 ? 11.662 9.628 -15.036 1.00 92.50 275 ILE A CA 1
ATOM 2200 C C . ILE A 1 275 ? 12.847 10.573 -15.289 1.00 92.50 275 ILE A C 1
ATOM 2202 O O . ILE A 1 275 ? 13.061 11.505 -14.510 1.00 92.50 275 ILE A O 1
ATOM 2206 N N . LEU A 1 276 ? 13.612 10.363 -16.365 1.00 91.75 276 LEU A N 1
ATOM 2207 C CA . LEU A 1 276 ? 14.716 11.253 -16.738 1.00 91.75 276 LEU A CA 1
ATOM 2208 C C . LEU A 1 276 ? 14.213 12.653 -17.108 1.00 91.75 276 LEU A C 1
ATOM 2210 O O . LEU A 1 276 ? 14.802 13.636 -16.674 1.00 91.75 276 LEU A O 1
ATOM 2214 N N . GLN A 1 277 ? 13.087 12.753 -17.820 1.00 90.25 277 GLN A N 1
ATOM 2215 C CA . GLN A 1 277 ? 12.498 14.035 -18.231 1.00 90.25 277 GLN A CA 1
ATOM 2216 C C . GLN A 1 277 ? 12.073 14.935 -17.065 1.00 90.25 277 GLN A C 1
ATOM 2218 O O . GLN A 1 277 ? 12.093 16.156 -17.203 1.00 90.25 277 GLN A O 1
ATOM 2223 N N . VAL A 1 278 ? 11.689 14.352 -15.927 1.00 89.50 278 VAL A N 1
ATOM 2224 C CA . VAL A 1 278 ? 11.297 15.103 -14.720 1.00 89.50 278 VAL A CA 1
ATOM 2225 C C . VAL A 1 278 ? 12.438 15.258 -13.710 1.00 89.50 278 VAL A C 1
ATOM 2227 O O . VAL A 1 278 ? 12.274 15.905 -12.675 1.00 89.50 278 VAL A O 1
ATOM 2230 N N . SER A 1 279 ? 13.596 14.648 -13.972 1.00 86.69 279 SER A N 1
ATOM 2231 C CA . SER A 1 279 ? 14.765 14.730 -13.100 1.00 86.69 279 SER A CA 1
ATOM 2232 C C . SER A 1 279 ? 15.647 15.896 -13.533 1.00 86.69 279 SER A C 1
ATOM 2234 O O . SER A 1 279 ? 16.269 15.843 -14.583 1.00 86.69 279 SER A O 1
ATOM 2236 N N . PHE A 1 280 ? 15.726 16.939 -12.705 1.00 84.62 280 PHE A N 1
ATOM 2237 C CA . PHE A 1 280 ? 16.530 18.141 -12.991 1.00 84.62 280 PHE A CA 1
ATOM 2238 C C . PHE A 1 280 ? 17.866 18.187 -12.235 1.00 84.62 280 PHE A C 1
ATOM 2240 O O . PHE A 1 280 ? 18.710 19.038 -12.502 1.00 84.62 280 PHE A O 1
ATOM 2247 N N . ASP A 1 281 ? 18.061 17.279 -11.281 1.00 88.62 281 ASP A N 1
ATOM 2248 C CA . ASP A 1 281 ? 19.267 17.199 -10.461 1.00 88.62 281 ASP A CA 1
ATOM 2249 C C . ASP A 1 281 ? 20.317 16.293 -11.124 1.00 88.62 281 ASP A C 1
ATOM 2251 O O . ASP A 1 281 ? 20.054 15.120 -11.402 1.00 88.62 281 ASP A O 1
ATOM 2255 N N . LEU A 1 282 ? 21.514 16.831 -11.378 1.00 88.81 282 LEU A N 1
ATOM 2256 C CA . LEU A 1 282 ? 22.587 16.110 -12.068 1.00 88.81 282 LEU A CA 1
ATOM 2257 C C . LEU A 1 282 ? 23.024 14.826 -11.327 1.00 88.81 282 LEU A C 1
ATOM 2259 O O . LEU A 1 282 ? 23.104 13.785 -11.984 1.00 88.81 282 LEU A O 1
ATOM 2263 N N . PRO A 1 283 ? 23.267 14.829 -9.999 1.00 90.25 283 PRO A N 1
ATOM 2264 C CA . PRO A 1 283 ? 23.508 13.603 -9.237 1.00 90.25 283 PRO A CA 1
ATOM 2265 C C . PRO A 1 283 ? 22.419 12.540 -9.420 1.00 90.25 283 PRO A C 1
ATOM 2267 O O . PRO A 1 283 ? 22.729 11.361 -9.622 1.00 90.25 283 PRO A O 1
ATOM 2270 N N . ARG A 1 284 ? 21.142 12.939 -9.394 1.00 88.44 284 ARG A N 1
ATOM 2271 C CA . ARG A 1 284 ? 20.011 12.036 -9.627 1.00 88.44 284 ARG A CA 1
ATOM 2272 C C . ARG A 1 284 ? 20.036 11.456 -11.037 1.00 88.44 284 ARG A C 1
ATOM 2274 O O . ARG A 1 284 ? 19.928 10.238 -11.166 1.00 88.44 284 ARG A O 1
ATOM 2281 N N . ILE A 1 285 ? 20.227 12.284 -12.066 1.00 91.19 285 ILE A N 1
ATOM 2282 C CA . ILE A 1 285 ? 20.347 11.833 -13.463 1.00 91.19 285 ILE A CA 1
ATOM 2283 C C . ILE A 1 285 ? 21.493 10.825 -13.591 1.00 91.19 285 ILE A C 1
ATOM 2285 O O . ILE A 1 285 ? 21.288 9.721 -14.086 1.00 91.19 285 ILE A O 1
ATOM 2289 N N . GLN A 1 286 ? 22.680 11.150 -13.071 1.00 91.69 286 GLN A N 1
ATOM 2290 C CA . GLN A 1 286 ? 23.839 10.253 -13.103 1.00 91.69 286 GLN A CA 1
ATOM 2291 C C . GLN A 1 286 ? 23.553 8.914 -12.420 1.00 91.69 286 GLN A C 1
ATOM 2293 O O . GLN A 1 286 ? 23.974 7.866 -12.916 1.00 91.69 286 GLN A O 1
ATOM 2298 N N . ASN A 1 287 ? 22.844 8.931 -11.288 1.00 90.62 287 ASN A N 1
ATOM 2299 C CA . ASN A 1 287 ? 22.456 7.709 -10.602 1.00 90.62 287 ASN A CA 1
ATOM 2300 C C . ASN A 1 287 ? 21.471 6.881 -11.437 1.00 90.62 287 ASN A C 1
ATOM 2302 O O . ASN A 1 287 ? 21.710 5.691 -11.626 1.00 90.62 287 ASN A O 1
ATOM 2306 N N . ILE A 1 288 ? 20.419 7.501 -11.983 1.00 92.50 288 ILE A N 1
ATOM 2307 C CA . ILE A 1 288 ? 19.447 6.824 -12.854 1.00 92.50 288 ILE A CA 1
ATOM 2308 C C . ILE A 1 288 ? 20.176 6.178 -14.032 1.00 92.50 288 ILE A C 1
ATOM 2310 O O . ILE A 1 288 ? 20.079 4.964 -14.214 1.00 92.50 288 ILE A O 1
ATOM 2314 N N . THR A 1 289 ? 20.976 6.957 -14.767 1.00 93.00 289 THR A N 1
ATOM 2315 C CA . THR A 1 289 ? 21.741 6.485 -15.926 1.00 93.00 289 THR A CA 1
ATOM 2316 C C . THR A 1 289 ? 22.623 5.301 -15.553 1.00 93.00 289 THR A C 1
ATOM 2318 O O . THR A 1 289 ? 22.559 4.266 -16.209 1.00 93.00 289 THR A O 1
ATOM 2321 N N . ARG A 1 290 ? 23.377 5.380 -14.448 1.00 93.88 290 ARG A N 1
ATOM 2322 C CA . ARG A 1 290 ? 24.238 4.276 -13.990 1.00 93.88 290 ARG A CA 1
ATOM 2323 C C . ARG A 1 290 ? 23.466 2.972 -13.765 1.00 93.88 290 ARG A C 1
ATOM 2325 O O . ARG A 1 290 ? 24.018 1.904 -14.012 1.00 93.88 290 ARG A O 1
ATOM 2332 N N . LYS A 1 291 ? 22.219 3.041 -13.291 1.00 94.75 291 LYS A N 1
ATOM 2333 C CA . LYS A 1 291 ? 21.401 1.858 -12.969 1.00 94.75 291 LYS A CA 1
ATOM 2334 C C . LYS A 1 291 ? 20.673 1.255 -14.167 1.00 94.75 291 LYS A C 1
ATOM 2336 O O . LYS A 1 291 ? 20.284 0.091 -14.100 1.00 94.75 291 LYS A O 1
ATOM 2341 N N . VAL A 1 292 ? 20.500 2.008 -15.252 1.00 96.00 292 VAL A N 1
ATOM 2342 C CA . VAL A 1 292 ? 19.760 1.540 -16.438 1.00 96.00 292 VAL A CA 1
ATOM 2343 C C . VAL A 1 292 ? 20.649 1.277 -17.652 1.00 96.00 292 VAL A C 1
ATOM 2345 O O . VAL A 1 292 ? 20.283 0.464 -18.496 1.00 96.00 292 VAL A O 1
ATOM 2348 N N . LEU A 1 293 ? 21.824 1.912 -17.739 1.00 95.12 293 LEU A N 1
ATOM 2349 C CA . LEU A 1 293 ? 22.641 1.950 -18.957 1.00 95.12 293 LEU A CA 1
ATOM 2350 C C . LEU A 1 293 ? 23.011 0.563 -19.502 1.00 95.12 293 LEU A C 1
ATOM 2352 O O . LEU A 1 293 ? 22.931 0.347 -20.709 1.00 95.12 293 LEU A O 1
ATOM 2356 N N . SER A 1 294 ? 23.375 -0.387 -18.634 1.00 95.06 294 SER A N 1
ATOM 2357 C CA . SER A 1 294 ? 23.713 -1.753 -19.059 1.00 95.06 294 SER A CA 1
ATOM 2358 C C . SER A 1 294 ? 22.534 -2.447 -19.741 1.00 95.06 294 SER A C 1
ATOM 2360 O O . SER A 1 294 ? 22.682 -2.960 -20.848 1.00 95.06 294 SER A O 1
ATOM 2362 N N . GLY A 1 295 ? 21.347 -2.399 -19.132 1.00 95.50 295 GLY A N 1
ATOM 2363 C CA . GLY A 1 295 ? 20.142 -2.977 -19.721 1.00 95.50 295 GLY A CA 1
ATOM 2364 C C . GLY A 1 295 ? 19.720 -2.270 -21.004 1.00 95.50 295 GLY A C 1
ATOM 2365 O O . GLY A 1 295 ? 19.330 -2.930 -21.958 1.00 95.50 295 GLY A O 1
ATOM 2366 N N . VAL A 1 296 ? 19.857 -0.944 -21.077 1.00 95.88 296 VAL A N 1
ATOM 2367 C CA . VAL A 1 296 ? 19.572 -0.187 -22.308 1.00 95.88 296 VAL A CA 1
ATOM 2368 C C . VAL A 1 296 ? 20.474 -0.648 -23.455 1.00 95.88 296 VAL A C 1
ATOM 2370 O O . VAL A 1 296 ? 19.983 -0.863 -24.563 1.00 95.88 296 VAL A O 1
ATOM 2373 N N . PHE A 1 297 ? 21.768 -0.869 -23.205 1.00 96.00 297 PHE A N 1
ATOM 2374 C CA . PHE A 1 297 ? 22.665 -1.416 -24.225 1.00 96.00 297 PHE A CA 1
ATOM 2375 C C . PHE A 1 297 ? 22.314 -2.850 -24.620 1.00 96.00 297 PHE A C 1
ATOM 2377 O O . PHE A 1 297 ? 22.358 -3.167 -25.808 1.00 96.00 297 PHE A O 1
ATOM 2384 N N . GLU A 1 298 ? 21.906 -3.701 -23.677 1.00 95.56 298 GLU A N 1
ATOM 2385 C CA . GLU A 1 298 ? 21.424 -5.043 -24.019 1.00 95.56 298 GLU A CA 1
ATOM 2386 C C . GLU A 1 298 ? 20.184 -4.999 -24.921 1.00 95.56 298 GLU A C 1
ATOM 2388 O O . GLU A 1 298 ? 20.123 -5.743 -25.900 1.00 95.56 298 GLU A O 1
ATOM 2393 N N . VAL A 1 299 ? 19.241 -4.080 -24.678 1.00 94.88 299 VAL A N 1
ATOM 2394 C CA . VAL A 1 299 ? 18.097 -3.870 -25.580 1.00 94.88 299 VAL A CA 1
ATOM 2395 C C . VAL A 1 299 ? 18.564 -3.424 -26.968 1.00 94.88 299 VAL A C 1
ATOM 2397 O O . VAL A 1 299 ? 18.075 -3.946 -27.966 1.00 94.88 299 VAL A O 1
ATOM 2400 N N . ILE A 1 300 ? 19.517 -2.489 -27.062 1.00 94.56 300 ILE A N 1
ATOM 2401 C CA . ILE A 1 300 ? 20.027 -1.998 -28.355 1.00 94.56 300 ILE A CA 1
ATOM 2402 C C . ILE A 1 300 ? 20.642 -3.132 -29.187 1.00 94.56 300 ILE A C 1
ATOM 2404 O O . ILE A 1 300 ? 20.473 -3.151 -30.407 1.00 94.56 300 ILE A O 1
ATOM 2408 N N . ILE A 1 301 ? 21.361 -4.051 -28.539 1.00 93.12 301 ILE A N 1
ATOM 2409 C CA . ILE A 1 301 ? 22.080 -5.138 -29.212 1.00 93.12 301 ILE A CA 1
ATOM 2410 C C . ILE A 1 301 ? 21.140 -6.303 -29.551 1.00 93.12 301 ILE A C 1
ATOM 2412 O O . ILE A 1 301 ? 21.229 -6.855 -30.647 1.00 93.12 301 ILE A O 1
ATOM 2416 N N . PHE A 1 302 ? 20.256 -6.689 -28.626 1.00 90.69 302 PHE A N 1
ATOM 2417 C CA . PHE A 1 302 ? 19.565 -7.983 -28.677 1.00 90.69 302 PHE A CA 1
ATOM 2418 C C . PHE A 1 302 ? 18.038 -7.909 -28.805 1.00 90.69 302 PHE A C 1
ATOM 2420 O O . PHE A 1 302 ? 17.402 -8.959 -28.904 1.00 90.69 302 PHE A O 1
ATOM 2427 N N . ASN A 1 303 ? 17.422 -6.724 -28.775 1.00 90.62 303 ASN A N 1
ATOM 2428 C CA . ASN A 1 303 ? 15.964 -6.579 -28.741 1.00 90.62 303 ASN A CA 1
ATOM 2429 C C . ASN A 1 303 ? 15.432 -5.735 -29.918 1.00 90.62 303 ASN A C 1
ATOM 2431 O O . ASN A 1 303 ? 16.086 -4.809 -30.401 1.00 90.62 303 ASN A O 1
ATOM 2435 N N . SER A 1 304 ? 14.214 -6.035 -30.377 1.00 87.44 304 SER A N 1
ATOM 2436 C CA . SER A 1 304 ? 13.532 -5.301 -31.454 1.00 87.44 304 SER A CA 1
ATOM 2437 C C . SER A 1 304 ? 13.228 -3.842 -31.085 1.00 87.44 304 SER A C 1
ATOM 2439 O O . SER A 1 304 ? 13.173 -2.981 -31.963 1.00 87.44 304 SER A O 1
ATOM 2441 N N . GLN A 1 305 ? 13.143 -3.525 -29.789 1.00 92.69 305 GLN A N 1
ATOM 2442 C CA . GLN A 1 305 ? 12.909 -2.180 -29.250 1.00 92.69 305 GLN A CA 1
ATOM 2443 C C . GLN A 1 305 ? 14.152 -1.265 -29.277 1.00 92.69 305 GLN A C 1
ATOM 2445 O O . GLN A 1 305 ? 14.246 -0.304 -28.507 1.00 92.69 305 GLN A O 1
ATOM 2450 N N . LYS A 1 306 ? 15.113 -1.512 -30.184 1.00 91.88 306 LYS A N 1
ATOM 2451 C CA . LYS A 1 306 ? 16.359 -0.730 -30.287 1.00 91.88 306 LYS A CA 1
ATOM 2452 C C . LYS A 1 306 ? 16.113 0.768 -30.492 1.00 91.88 306 LYS A C 1
ATOM 2454 O O . LYS A 1 306 ? 16.889 1.580 -30.004 1.00 91.88 306 LYS A O 1
ATOM 2459 N N . SER A 1 307 ? 15.071 1.147 -31.237 1.00 92.00 307 SER A N 1
ATOM 2460 C CA . SER A 1 307 ? 14.766 2.555 -31.531 1.00 92.00 307 SER A CA 1
ATOM 2461 C C . SER A 1 307 ? 14.404 3.317 -30.257 1.00 92.00 307 SER A C 1
ATOM 2463 O O . SER A 1 307 ? 14.996 4.356 -29.982 1.00 92.00 307 SER A O 1
ATOM 2465 N N . ALA A 1 308 ? 13.517 2.748 -29.436 1.00 92.25 308 ALA A N 1
ATOM 2466 C CA . ALA A 1 308 ? 13.132 3.316 -28.149 1.00 92.25 308 ALA A CA 1
ATOM 2467 C C . ALA A 1 308 ? 14.328 3.428 -27.189 1.00 92.25 308 ALA A C 1
ATOM 2469 O O . ALA A 1 308 ? 14.467 4.431 -26.492 1.00 92.25 308 ALA A O 1
ATOM 2470 N N . ALA A 1 309 ? 15.217 2.430 -27.183 1.00 93.62 309 ALA A N 1
ATOM 2471 C CA . ALA A 1 309 ? 16.433 2.461 -26.377 1.00 93.62 309 ALA A CA 1
ATOM 2472 C C . ALA A 1 309 ? 17.444 3.518 -26.863 1.00 93.62 309 ALA A C 1
ATOM 2474 O O . ALA A 1 309 ? 18.029 4.224 -26.047 1.00 93.62 309 ALA A O 1
ATOM 2475 N N . LEU A 1 310 ? 17.615 3.691 -28.179 1.00 92.19 310 LEU A N 1
ATOM 2476 C CA . LEU A 1 310 ? 18.466 4.747 -28.739 1.00 92.19 310 LEU A CA 1
ATOM 2477 C C . LEU A 1 310 ? 17.938 6.147 -28.417 1.00 92.19 310 LEU A C 1
ATOM 2479 O O . LEU A 1 310 ? 18.731 7.047 -28.159 1.00 92.19 310 LEU A O 1
ATOM 2483 N N . ASP A 1 311 ? 16.620 6.343 -28.416 1.00 90.88 311 ASP A N 1
ATOM 2484 C CA . ASP A 1 311 ? 16.025 7.630 -28.047 1.00 90.88 311 ASP A CA 1
ATOM 2485 C C . ASP A 1 311 ? 16.243 7.977 -26.573 1.00 90.88 311 ASP A C 1
ATOM 2487 O O . ASP A 1 311 ? 16.368 9.153 -26.240 1.00 90.88 311 ASP A O 1
ATOM 2491 N N . LEU A 1 312 ? 16.347 6.968 -25.704 1.00 90.75 312 LEU A N 1
ATOM 2492 C CA . LEU A 1 312 ? 16.696 7.158 -24.300 1.00 90.75 312 LEU A CA 1
ATOM 2493 C C . LEU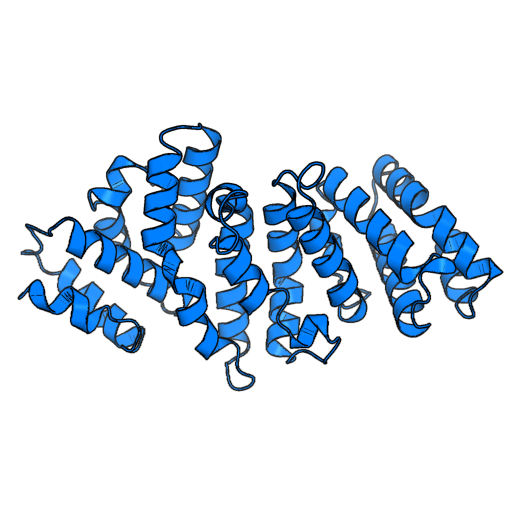 A 1 312 ? 18.155 7.604 -24.118 1.00 90.75 312 LEU A C 1
ATOM 2495 O O . LEU A 1 312 ? 18.424 8.437 -23.267 1.00 90.75 312 LEU A O 1
ATOM 2499 N N . VAL A 1 313 ? 19.088 7.075 -24.919 1.00 88.75 313 VAL A N 1
ATOM 2500 C CA . VAL A 1 313 ? 20.526 7.419 -24.847 1.00 88.75 313 VAL A CA 1
ATOM 2501 C C . VAL A 1 313 ? 20.820 8.830 -25.367 1.00 88.75 313 VAL A C 1
ATOM 2503 O O . VAL A 1 313 ? 21.817 9.432 -24.984 1.00 88.75 313 VAL A O 1
ATOM 2506 N N . LYS A 1 314 ? 19.976 9.360 -26.259 1.00 85.56 314 LYS A N 1
ATOM 2507 C CA . LYS A 1 314 ? 20.117 10.729 -26.785 1.00 85.56 314 LYS A CA 1
ATOM 2508 C C . LYS A 1 314 ? 19.751 11.813 -25.765 1.00 85.56 314 LYS A C 1
ATOM 2510 O O . LYS A 1 314 ? 20.025 12.979 -26.040 1.00 85.56 314 LYS A O 1
ATOM 2515 N N . PHE A 1 315 ? 19.070 11.438 -24.683 1.00 72.69 315 PHE A N 1
ATOM 2516 C CA . PHE A 1 315 ? 18.635 12.334 -23.617 1.00 72.69 315 PHE A CA 1
ATOM 2517 C C . PHE A 1 315 ? 19.767 12.561 -22.611 1.00 72.69 315 PHE A C 1
ATOM 2519 O O . PHE A 1 315 ? 19.983 13.735 -22.242 1.00 72.69 315 PHE A O 1
#

Sequence (315 aa):
LNLNLIPYFCGENINVNVTNEFLTTVLEDTYFTGVKSQQEGVLIAAWCRISLLSSDTISHSVSMKIFNLSAIKSVVTIEDCEEPFVDFIKALNKQVSAQNQVFRLKELCEICFGNIDKWISNYLTPSTLDSQVLYLFTKISLLFYYCAPLLYQKSKSICLLNRLVTVLLLPTEVLMGKPLSPNILHAIEKTWHLFMKGIFKLDHVSDPYIDRTLKDLIIRYVPHFSTSNTPIMNILDSAEITTYTLEKITNSFLLHSARSSEENTFKALKTIQSILQVSFDLPRIQNITRKVLSGVFEVIIFNSQKSAALDLVKF

Radius of gyration: 22.3 Å; chains: 1; bounding box: 52×34×65 Å

pLDDT: mean 91.9, std 5.61, range [64.94, 98.5]